Protein AF-A0A424TLK1-F1 (afdb_monomer_lite)

Structure (mmCIF, N/CA/C/O backbone):
data_AF-A0A424TLK1-F1
#
_entry.id   AF-A0A424TLK1-F1
#
loop_
_atom_site.group_PDB
_atom_site.id
_atom_site.type_symbol
_atom_site.label_atom_id
_atom_site.label_alt_id
_atom_site.label_comp_id
_atom_site.label_asym_id
_atom_site.label_entity_id
_atom_site.label_seq_id
_atom_site.pdbx_PDB_ins_code
_atom_site.Cartn_x
_atom_site.Cartn_y
_atom_site.Cartn_z
_atom_site.occupancy
_atom_site.B_iso_or_equiv
_atom_site.auth_seq_id
_atom_site.auth_comp_id
_atom_site.auth_asym_id
_atom_site.auth_atom_id
_atom_site.pdbx_PDB_model_num
ATOM 1 N N . MET A 1 1 ? 12.878 -3.059 25.360 1.00 83.56 1 MET A N 1
ATOM 2 C CA . MET A 1 1 ? 11.748 -2.338 26.002 1.00 83.56 1 MET A CA 1
ATOM 3 C C . MET A 1 1 ? 11.392 -1.132 25.148 1.00 83.56 1 MET A C 1
ATOM 5 O O . MET A 1 1 ? 12.303 -0.522 24.595 1.00 83.56 1 MET A O 1
ATOM 9 N N . PHE A 1 2 ? 10.099 -0.826 25.010 1.00 94.06 2 PHE A N 1
ATOM 10 C CA . PHE A 1 2 ? 9.655 0.357 24.275 1.00 94.06 2 PHE A CA 1
ATOM 11 C C . PHE A 1 2 ? 9.900 1.639 25.071 1.00 94.06 2 PHE A C 1
ATOM 13 O O . PHE A 1 2 ? 9.635 1.688 26.270 1.00 94.06 2 PHE A O 1
ATOM 20 N N . GLU A 1 3 ? 10.357 2.676 24.379 1.00 94.75 3 GLU A N 1
ATOM 21 C CA . GLU A 1 3 ? 10.468 4.039 24.890 1.00 94.75 3 GLU A CA 1
ATOM 22 C C . GLU A 1 3 ? 9.715 4.982 23.946 1.00 94.75 3 GLU A C 1
ATOM 24 O O . GLU A 1 3 ? 10.004 5.038 22.750 1.00 94.75 3 GLU A O 1
ATOM 29 N N . ILE A 1 4 ? 8.741 5.719 24.481 1.00 93.69 4 ILE A N 1
ATOM 30 C CA . ILE A 1 4 ? 7.980 6.726 23.735 1.00 93.69 4 ILE A CA 1
ATOM 31 C C . ILE A 1 4 ? 8.666 8.071 23.968 1.00 93.69 4 ILE A C 1
ATOM 33 O O . ILE A 1 4 ? 8.621 8.619 25.066 1.00 93.69 4 ILE A O 1
ATOM 37 N N . THR A 1 5 ? 9.312 8.615 22.939 1.00 90.12 5 THR A N 1
ATOM 38 C CA . THR A 1 5 ? 10.107 9.850 23.071 1.00 90.12 5 THR A CA 1
ATOM 39 C C . THR A 1 5 ? 9.271 11.118 22.906 1.00 90.12 5 THR A C 1
ATOM 41 O O . THR A 1 5 ? 9.739 12.221 23.196 1.00 90.12 5 THR A O 1
ATOM 44 N N . ARG A 1 6 ? 8.014 10.977 22.469 1.00 88.00 6 ARG A N 1
ATOM 45 C CA . ARG A 1 6 ? 7.046 12.069 22.360 1.00 88.00 6 ARG A CA 1
ATOM 46 C C . ARG A 1 6 ? 5.635 11.566 22.651 1.00 88.00 6 ARG A C 1
ATOM 48 O O . ARG A 1 6 ? 5.091 10.774 21.892 1.00 88.00 6 ARG A O 1
ATOM 55 N N . GLU A 1 7 ? 5.003 12.085 23.694 1.00 81.31 7 GLU A N 1
ATOM 56 C CA . GLU A 1 7 ? 3.579 11.848 23.948 1.00 81.31 7 GLU A CA 1
ATOM 57 C C . GLU A 1 7 ? 2.715 12.944 23.316 1.00 81.31 7 GLU A C 1
ATOM 59 O O . GLU A 1 7 ? 3.098 14.115 23.249 1.00 81.31 7 GLU A O 1
ATOM 64 N N . THR A 1 8 ? 1.526 12.560 22.857 1.00 84.25 8 THR A N 1
ATOM 65 C CA . THR A 1 8 ? 0.462 13.489 22.448 1.00 84.25 8 THR A CA 1
ATOM 66 C C . THR A 1 8 ? -0.813 13.160 23.224 1.00 84.25 8 THR A C 1
ATOM 68 O O . THR A 1 8 ? -0.993 12.001 23.616 1.00 84.25 8 THR A O 1
ATOM 71 N N . PRO A 1 9 ? -1.739 14.118 23.428 1.00 80.38 9 PRO A N 1
ATOM 72 C CA . PRO A 1 9 ? -2.982 13.862 24.163 1.00 80.38 9 PRO A CA 1
ATOM 73 C C . PRO A 1 9 ? -3.790 12.667 23.631 1.00 80.38 9 PRO A C 1
ATOM 75 O O . PRO A 1 9 ? -4.465 11.987 24.398 1.00 80.38 9 PRO A O 1
ATOM 78 N N . ASN A 1 10 ? -3.679 12.385 22.329 1.00 85.00 10 ASN A N 1
ATOM 79 C CA . ASN A 1 10 ? -4.418 11.324 21.643 1.00 85.00 10 ASN A CA 1
ATOM 80 C C . ASN A 1 10 ? -3.638 10.001 21.524 1.00 85.00 10 ASN A C 1
ATOM 82 O O . ASN A 1 10 ? -4.175 9.015 21.018 1.00 85.00 10 ASN A O 1
ATOM 86 N N . SER A 1 11 ? -2.381 9.953 21.979 1.00 90.75 11 SER A N 1
ATOM 87 C CA . SER A 1 11 ? -1.520 8.771 21.825 1.00 90.75 11 SER A CA 1
ATOM 88 C C . SER A 1 11 ? -1.890 7.613 22.752 1.00 90.75 11 SER A C 1
ATOM 90 O O . SER A 1 11 ? -1.698 6.465 22.369 1.00 90.75 11 SER A O 1
ATOM 92 N N . SER A 1 12 ? -2.501 7.872 23.912 1.00 90.50 12 SER A N 1
ATOM 93 C CA . SER A 1 12 ? -2.835 6.843 24.914 1.00 90.50 12 SER A CA 1
ATOM 94 C C . SER A 1 12 ? -3.835 5.790 24.427 1.00 90.50 12 SER A C 1
ATOM 96 O O . SER A 1 12 ? -3.786 4.647 24.870 1.00 90.50 12 SER A O 1
ATOM 98 N N . LYS A 1 13 ? -4.722 6.153 23.490 1.00 91.75 13 LYS A N 1
ATOM 99 C CA . LYS A 1 13 ? -5.653 5.209 22.849 1.00 91.75 13 LYS A CA 1
ATOM 100 C C . LYS A 1 13 ? -4.953 4.271 21.872 1.00 91.75 13 LYS A C 1
ATOM 102 O O . LYS A 1 13 ? -5.403 3.148 21.687 1.00 91.75 13 LYS A O 1
ATOM 107 N N . ILE A 1 14 ? -3.875 4.738 21.245 1.00 96.81 14 ILE A N 1
ATOM 108 C CA . ILE A 1 14 ? -3.129 3.980 20.239 1.00 96.81 14 ILE A CA 1
ATOM 109 C C . ILE A 1 14 ? -2.047 3.132 20.911 1.00 96.81 14 ILE A C 1
ATOM 111 O O . ILE A 1 14 ? -1.933 1.940 20.642 1.00 96.81 14 ILE A O 1
ATOM 115 N N . LEU A 1 15 ? -1.300 3.724 21.839 1.00 96.44 15 LEU A N 1
ATOM 116 C CA . LEU A 1 15 ? -0.131 3.140 22.497 1.00 96.44 15 LEU A CA 1
ATOM 117 C C . LEU A 1 15 ? -0.500 2.494 23.835 1.00 96.44 15 LEU A C 1
ATOM 119 O O . LEU A 1 15 ? 0.115 2.759 24.866 1.00 96.44 15 LEU A O 1
ATOM 123 N N . THR A 1 16 ? -1.542 1.665 23.819 1.00 96.19 16 THR A N 1
ATOM 124 C CA . THR A 1 16 ? -1.897 0.835 24.979 1.00 96.19 16 THR A CA 1
ATOM 125 C C . THR A 1 16 ? -0.824 -0.225 25.232 1.00 96.19 16 THR A C 1
ATOM 127 O O . THR A 1 16 ? -0.097 -0.606 24.314 1.00 96.19 16 THR A O 1
ATOM 130 N N . GLU A 1 17 ? -0.739 -0.736 26.462 1.00 96.12 17 GLU A N 1
ATOM 131 C CA . GLU A 1 17 ? 0.213 -1.799 26.811 1.00 96.12 17 GLU A CA 1
ATOM 132 C C . GLU A 1 17 ? 0.052 -3.030 25.905 1.00 96.12 17 GLU A C 1
ATOM 134 O O . GLU A 1 17 ? 1.038 -3.528 25.365 1.00 96.12 17 GLU A O 1
ATOM 139 N N . ASP A 1 18 ? -1.185 -3.459 25.642 1.00 97.75 18 ASP A N 1
ATOM 140 C CA . ASP A 1 18 ? -1.464 -4.598 24.763 1.00 97.75 18 ASP A CA 1
ATOM 141 C C . ASP A 1 18 ? -1.062 -4.327 23.304 1.00 97.75 18 ASP A C 1
ATOM 143 O O . ASP A 1 18 ? -0.474 -5.196 22.656 1.00 97.75 18 ASP A O 1
ATOM 147 N N . ALA A 1 19 ? -1.298 -3.110 22.798 1.00 98.12 19 ALA A N 1
ATOM 148 C CA . ALA A 1 19 ? -0.884 -2.720 21.448 1.00 98.12 19 ALA A CA 1
ATOM 149 C C . ALA A 1 19 ? 0.646 -2.698 21.305 1.00 98.12 19 ALA A C 1
ATOM 151 O O . ALA A 1 19 ? 1.186 -3.139 20.288 1.00 98.12 19 ALA A O 1
ATOM 152 N N . LEU A 1 20 ? 1.361 -2.218 22.327 1.00 97.75 20 LEU A N 1
ATOM 153 C CA . LEU A 1 20 ? 2.824 -2.225 22.355 1.00 97.75 20 LEU A CA 1
ATOM 154 C C . LEU A 1 20 ? 3.377 -3.646 22.503 1.00 97.75 20 LEU A C 1
ATOM 156 O O . LEU A 1 20 ? 4.351 -3.989 21.837 1.00 97.75 20 LEU A O 1
ATOM 160 N N . ASN A 1 21 ? 2.742 -4.501 23.306 1.00 98.06 21 ASN A N 1
ATOM 161 C CA . ASN A 1 21 ? 3.106 -5.914 23.412 1.00 98.06 21 ASN A CA 1
ATOM 162 C C . ASN A 1 21 ? 2.924 -6.635 22.070 1.00 98.06 21 ASN A C 1
ATOM 164 O O . ASN A 1 21 ? 3.805 -7.390 21.659 1.00 98.06 21 ASN A O 1
ATOM 168 N N . PHE A 1 22 ? 1.825 -6.365 21.359 1.00 98.56 22 PHE A N 1
ATOM 169 C CA . PHE A 1 22 ? 1.600 -6.862 20.004 1.00 98.56 22 PHE A CA 1
ATOM 170 C C . PHE A 1 22 ? 2.687 -6.365 19.043 1.00 98.56 22 PHE A C 1
ATOM 172 O O . PHE A 1 22 ? 3.362 -7.183 18.424 1.00 98.56 22 PHE A O 1
ATOM 179 N N . LEU A 1 23 ? 2.951 -5.054 18.995 1.00 98.69 23 LEU A N 1
ATOM 180 C CA . LEU A 1 23 ? 4.023 -4.457 18.186 1.00 98.69 23 LEU A CA 1
ATOM 181 C C . LEU A 1 23 ? 5.401 -5.078 18.481 1.00 98.69 23 LEU A C 1
ATOM 183 O O . LEU A 1 23 ? 6.171 -5.347 17.560 1.00 98.69 23 LEU A O 1
ATOM 187 N N . GLY A 1 24 ? 5.704 -5.350 19.753 1.00 98.31 24 GLY A N 1
ATOM 188 C CA . GLY A 1 24 ? 6.961 -5.960 20.191 1.00 98.31 24 GLY A CA 1
ATOM 189 C C . GLY A 1 24 ? 7.233 -7.327 19.567 1.00 98.31 24 GLY A C 1
ATOM 190 O O . GLY A 1 24 ? 8.390 -7.637 19.272 1.00 98.31 24 GLY A O 1
ATOM 191 N N . LYS A 1 25 ? 6.183 -8.115 19.296 1.00 98.44 25 LYS A N 1
ATOM 192 C CA . LYS A 1 25 ? 6.299 -9.404 18.597 1.00 98.44 25 LYS A CA 1
ATOM 193 C C . LYS A 1 25 ? 6.784 -9.217 17.158 1.00 98.44 25 LYS A C 1
ATOM 195 O O . LYS A 1 25 ? 7.701 -9.917 16.741 1.00 98.44 25 LYS A O 1
ATOM 200 N N . PHE A 1 26 ? 6.259 -8.223 16.436 1.00 98.62 26 PHE A N 1
ATOM 201 C CA . PHE A 1 26 ? 6.680 -7.929 15.058 1.00 98.62 26 PHE A CA 1
ATOM 202 C C . PHE A 1 26 ? 8.098 -7.389 14.981 1.00 98.62 26 PHE A C 1
ATOM 204 O O . PHE A 1 26 ? 8.870 -7.830 14.135 1.00 98.62 26 PHE A O 1
ATOM 211 N N . ILE A 1 27 ? 8.458 -6.456 15.867 1.00 98.12 27 ILE A N 1
ATOM 212 C CA . ILE A 1 27 ? 9.825 -5.926 15.911 1.00 98.12 27 ILE A CA 1
ATOM 213 C C . ILE A 1 27 ? 10.813 -7.066 16.167 1.00 98.12 27 ILE A C 1
ATOM 215 O O . ILE A 1 27 ? 11.796 -7.200 15.444 1.00 98.12 27 ILE A O 1
ATOM 219 N N . SER A 1 28 ? 10.505 -7.941 17.126 1.00 97.12 28 SER A N 1
ATOM 220 C CA . SER A 1 28 ? 11.362 -9.084 17.455 1.00 97.12 28 SER A CA 1
ATOM 221 C C . SER A 1 28 ? 11.461 -10.105 16.313 1.00 97.12 28 SER A C 1
ATOM 223 O O . SER A 1 28 ? 12.523 -10.688 16.115 1.00 97.12 28 SER A O 1
ATOM 225 N N . ALA A 1 29 ? 10.377 -10.326 15.561 1.00 98.31 29 ALA A N 1
ATOM 226 C CA . ALA A 1 29 ? 10.333 -11.311 14.482 1.00 98.31 29 ALA A CA 1
ATOM 227 C C . ALA A 1 29 ? 10.941 -10.813 13.157 1.00 98.31 29 ALA A C 1
ATOM 229 O O . ALA A 1 29 ? 11.542 -11.602 12.427 1.00 98.31 29 ALA A O 1
ATOM 230 N N . PHE A 1 30 ? 10.781 -9.528 12.824 1.00 98.62 30 PHE A N 1
ATOM 231 C CA . PHE A 1 30 ? 10.947 -9.057 11.443 1.00 98.62 30 PHE A CA 1
ATOM 232 C C . PHE A 1 30 ? 11.922 -7.896 11.254 1.00 98.62 30 PHE A C 1
ATOM 234 O O . PHE A 1 30 ? 12.375 -7.683 10.130 1.00 98.62 30 PHE A O 1
ATOM 241 N N . GLU A 1 31 ? 12.282 -7.151 12.302 1.00 97.62 31 GLU A N 1
ATOM 242 C CA . GLU A 1 31 ? 13.087 -5.930 12.146 1.00 97.62 31 GLU A CA 1
ATOM 243 C C . GLU A 1 31 ? 14.483 -6.213 11.569 1.00 97.62 31 GLU A C 1
ATOM 245 O O . GLU A 1 31 ? 14.937 -5.502 10.672 1.00 97.62 31 GLU A O 1
ATOM 250 N N . GLU A 1 32 ? 15.145 -7.283 12.010 1.00 98.12 32 GLU A N 1
ATOM 251 C CA . GLU A 1 32 ? 16.463 -7.660 11.479 1.00 98.12 32 GLU A CA 1
ATOM 252 C C . GLU A 1 32 ? 16.384 -8.123 10.021 1.00 98.12 32 GLU A C 1
ATOM 254 O O . GLU A 1 32 ? 17.193 -7.709 9.191 1.00 98.12 32 GLU A O 1
ATOM 259 N N . ARG A 1 33 ? 15.353 -8.900 9.661 1.00 98.75 33 ARG A N 1
ATOM 260 C CA . ARG A 1 33 ? 15.120 -9.286 8.263 1.00 98.75 33 ARG A CA 1
ATOM 261 C C . ARG A 1 33 ? 14.828 -8.067 7.390 1.00 98.75 33 ARG A C 1
ATOM 263 O O . ARG A 1 33 ? 15.350 -7.980 6.284 1.00 98.75 33 ARG A O 1
ATOM 270 N N . ARG A 1 34 ? 14.036 -7.107 7.877 1.00 98.69 34 ARG A N 1
ATOM 271 C CA . ARG A 1 34 ? 13.768 -5.844 7.175 1.00 98.69 34 ARG A CA 1
ATOM 272 C C . ARG A 1 34 ? 15.064 -5.081 6.899 1.00 98.69 34 ARG A C 1
ATOM 274 O O . ARG A 1 34 ? 15.251 -4.615 5.779 1.00 98.69 34 ARG A O 1
ATOM 281 N N . LYS A 1 35 ? 15.957 -4.957 7.888 1.00 98.56 35 LYS A N 1
ATOM 282 C CA . LYS A 1 35 ? 17.267 -4.306 7.712 1.00 98.56 35 LYS A CA 1
ATOM 283 C C . LYS A 1 35 ? 18.114 -5.023 6.661 1.00 98.56 35 LYS A C 1
ATOM 285 O O . LYS A 1 35 ? 18.603 -4.360 5.754 1.00 98.56 35 LYS A O 1
ATOM 290 N N . GLN A 1 36 ? 18.191 -6.355 6.719 1.00 98.81 36 GLN A N 1
ATOM 291 C CA . GLN A 1 36 ? 18.907 -7.146 5.715 1.00 98.81 36 GLN A CA 1
ATOM 292 C C . GLN A 1 36 ? 18.362 -6.907 4.299 1.00 98.81 36 GLN A C 1
ATOM 294 O O . GLN A 1 36 ? 19.137 -6.694 3.375 1.00 98.81 36 GLN A O 1
ATOM 299 N N . LEU A 1 37 ? 17.036 -6.861 4.128 1.00 98.88 37 LEU A N 1
ATOM 300 C CA . LEU A 1 37 ? 16.423 -6.565 2.829 1.00 98.88 37 LEU A CA 1
ATOM 301 C C . LEU A 1 37 ? 16.799 -5.167 2.317 1.00 98.88 37 LEU A C 1
ATOM 303 O O . LEU A 1 37 ? 17.042 -4.997 1.125 1.00 98.88 37 LEU A O 1
ATOM 307 N N . LEU A 1 38 ? 16.894 -4.164 3.198 1.00 98.75 38 LEU A N 1
ATOM 308 C CA . LEU A 1 38 ? 17.376 -2.834 2.812 1.00 98.75 38 LEU A CA 1
ATOM 309 C C . LEU A 1 38 ? 18.859 -2.843 2.416 1.00 98.75 38 LEU A C 1
ATOM 311 O O . LEU A 1 38 ? 19.223 -2.181 1.445 1.00 98.75 38 LEU A O 1
ATOM 315 N N . ASP A 1 39 ? 19.698 -3.616 3.104 1.00 98.69 39 ASP A N 1
ATOM 316 C CA . ASP A 1 39 ? 21.099 -3.805 2.713 1.00 98.69 39 ASP A CA 1
ATOM 317 C C . ASP A 1 39 ? 21.210 -4.515 1.348 1.00 98.69 39 ASP A C 1
ATOM 319 O O . ASP A 1 39 ? 22.050 -4.164 0.511 1.00 98.69 39 ASP A O 1
ATOM 323 N N . ASP A 1 40 ? 20.309 -5.454 1.054 1.00 98.50 40 ASP A N 1
ATOM 324 C CA . ASP A 1 40 ? 20.240 -6.134 -0.242 1.00 98.50 40 ASP A CA 1
ATOM 325 C C . ASP A 1 40 ? 19.832 -5.179 -1.380 1.00 98.50 40 ASP A C 1
ATOM 327 O O . ASP A 1 40 ? 20.324 -5.310 -2.512 1.00 98.50 40 ASP A O 1
ATOM 331 N N . ARG A 1 41 ? 19.019 -4.146 -1.099 1.00 98.44 41 ARG A N 1
ATOM 332 C CA . ARG A 1 41 ? 18.727 -3.074 -2.074 1.00 98.44 41 ARG A CA 1
ATOM 333 C C . ARG A 1 41 ? 19.988 -2.307 -2.473 1.00 98.44 41 ARG A C 1
ATOM 335 O O . ARG A 1 41 ? 20.120 -1.944 -3.651 1.00 98.44 41 ARG A O 1
ATOM 342 N N . GLU A 1 42 ? 20.899 -2.075 -1.527 1.00 98.38 42 GLU A N 1
ATOM 343 C CA . GLU A 1 42 ? 22.193 -1.425 -1.769 1.00 98.38 42 GLU A CA 1
ATOM 344 C C . GLU A 1 42 ? 23.132 -2.329 -2.571 1.00 98.38 42 GLU A C 1
ATOM 346 O O . GLU A 1 42 ? 23.809 -1.870 -3.492 1.00 98.38 42 GLU A O 1
ATOM 351 N N . ASN A 1 43 ? 23.139 -3.634 -2.292 1.00 97.62 43 ASN A N 1
ATOM 352 C CA . ASN A 1 43 ? 23.910 -4.602 -3.076 1.00 97.62 43 ASN A CA 1
ATOM 353 C C . ASN A 1 43 ? 23.412 -4.685 -4.525 1.00 97.62 43 ASN A C 1
ATOM 355 O O . ASN A 1 43 ? 24.213 -4.625 -5.462 1.00 97.62 43 ASN A O 1
ATOM 359 N N . THR A 1 44 ? 22.091 -4.709 -4.715 1.00 96.94 44 THR A N 1
ATOM 360 C CA . THR A 1 44 ? 21.457 -4.620 -6.039 1.00 96.94 44 THR A CA 1
ATOM 361 C C . THR A 1 44 ? 21.891 -3.350 -6.762 1.00 96.94 44 THR A C 1
ATOM 363 O O . THR A 1 44 ? 22.240 -3.379 -7.940 1.00 96.94 44 THR A O 1
ATOM 366 N N . GLN A 1 45 ? 21.942 -2.225 -6.046 1.00 98.12 45 GLN A N 1
ATOM 367 C CA . GLN A 1 45 ? 22.366 -0.969 -6.642 1.00 98.12 45 GLN A CA 1
ATOM 368 C C . GLN A 1 45 ? 23.826 -0.985 -7.091 1.00 98.12 45 GLN A C 1
ATOM 370 O O . GLN A 1 45 ? 24.118 -0.537 -8.194 1.00 98.12 45 GLN A O 1
ATOM 375 N N . LYS A 1 46 ? 24.734 -1.509 -6.260 1.00 97.50 46 LYS A N 1
ATOM 376 C CA . LYS A 1 46 ? 26.157 -1.640 -6.607 1.00 97.50 46 LYS A CA 1
ATOM 377 C C . LYS A 1 46 ? 26.353 -2.509 -7.850 1.00 97.50 46 LYS A C 1
ATOM 379 O O . LYS A 1 46 ? 27.201 -2.192 -8.675 1.00 97.50 46 LYS A O 1
ATOM 384 N N . SER A 1 47 ? 25.553 -3.568 -7.996 1.00 96.56 47 SER A N 1
ATOM 385 C CA . SER A 1 47 ? 25.566 -4.437 -9.178 1.00 96.56 47 SER A CA 1
ATOM 386 C C . SER A 1 47 ? 25.147 -3.687 -10.450 1.00 96.56 47 SER A C 1
ATOM 388 O O . SER A 1 47 ? 25.828 -3.771 -11.475 1.00 96.56 47 SER A O 1
ATOM 390 N N . ILE A 1 48 ? 24.072 -2.895 -10.379 1.00 96.62 48 ILE A N 1
ATOM 391 C CA . ILE A 1 48 ? 23.623 -2.070 -11.511 1.00 96.62 48 ILE A CA 1
ATOM 392 C C . ILE A 1 48 ? 24.661 -0.990 -11.844 1.00 96.62 48 ILE A C 1
ATOM 394 O O . ILE A 1 48 ? 25.004 -0.798 -13.008 1.00 96.62 48 ILE A O 1
ATOM 398 N N . ASP A 1 49 ? 25.225 -0.337 -10.824 1.00 95.81 49 ASP A N 1
ATOM 399 C CA . ASP A 1 49 ? 26.272 0.680 -10.983 1.00 95.81 49 ASP A CA 1
ATOM 400 C C . ASP A 1 49 ? 27.549 0.095 -11.625 1.00 95.81 49 ASP A C 1
ATOM 402 O O . ASP A 1 49 ? 28.294 0.822 -12.278 1.00 95.81 49 ASP A O 1
ATOM 406 N N . SER A 1 50 ? 27.791 -1.218 -11.492 1.00 94.25 50 SER A N 1
ATOM 407 C CA . SER A 1 50 ? 28.892 -1.928 -12.160 1.00 94.25 50 SER A CA 1
ATOM 408 C C . SER A 1 50 ? 28.588 -2.380 -13.597 1.00 94.25 50 SER A C 1
ATOM 410 O O . SER A 1 50 ? 29.422 -3.043 -14.210 1.00 94.25 50 SER A O 1
ATOM 412 N N . GLY A 1 51 ? 27.416 -2.032 -14.140 1.00 90.50 51 GLY A N 1
ATOM 413 C CA . GLY A 1 51 ? 27.005 -2.343 -15.513 1.00 90.50 51 GLY A CA 1
ATOM 414 C C . GLY A 1 51 ? 26.177 -3.620 -15.681 1.00 90.50 51 GLY A C 1
ATOM 415 O O . GLY A 1 51 ? 25.929 -4.022 -16.817 1.00 90.50 51 GLY A O 1
ATOM 416 N N . ASN A 1 52 ? 25.732 -4.261 -14.593 1.00 92.88 52 ASN A N 1
ATOM 417 C CA . ASN A 1 52 ? 24.825 -5.405 -14.700 1.00 92.88 52 ASN A CA 1
ATOM 418 C C . ASN A 1 52 ? 23.387 -4.937 -14.957 1.00 92.88 52 ASN A C 1
ATOM 420 O O . ASN A 1 52 ? 22.916 -3.965 -14.365 1.00 92.88 52 ASN A O 1
ATOM 424 N N . PHE A 1 53 ? 22.668 -5.664 -15.809 1.00 89.62 53 PHE A N 1
ATOM 425 C CA . PHE A 1 53 ? 21.256 -5.404 -16.076 1.00 89.62 53 PHE A CA 1
ATOM 426 C C . PHE A 1 53 ? 20.363 -6.173 -15.101 1.00 89.62 53 PHE A C 1
ATOM 428 O O . PHE A 1 53 ? 20.678 -7.294 -14.701 1.00 89.62 53 PHE A O 1
ATOM 435 N N . MET A 1 54 ? 19.222 -5.578 -14.750 1.00 93.81 54 MET A N 1
ATOM 436 C CA . MET A 1 54 ? 18.141 -6.311 -14.091 1.00 93.81 54 MET A CA 1
ATOM 437 C C . MET A 1 54 ? 17.596 -7.377 -15.048 1.00 93.81 54 MET A C 1
ATOM 439 O O . MET A 1 54 ? 17.543 -7.167 -16.261 1.00 93.81 54 MET A O 1
ATOM 443 N N . SER A 1 55 ? 17.211 -8.526 -14.504 1.00 95.81 55 SER A N 1
ATOM 444 C CA . SER A 1 55 ? 16.667 -9.648 -15.267 1.00 95.81 55 SER A CA 1
ATOM 445 C C . SER A 1 55 ? 15.667 -10.421 -14.415 1.00 95.81 55 SER A C 1
ATOM 447 O O . SER A 1 55 ? 15.641 -10.262 -13.196 1.00 95.81 55 SER A O 1
ATOM 449 N N . PHE A 1 56 ? 14.826 -11.225 -15.066 1.00 97.69 56 PHE A N 1
ATOM 450 C CA . PHE A 1 56 ? 13.917 -12.132 -14.368 1.00 97.69 56 PHE A CA 1
ATOM 451 C C . PHE A 1 56 ? 14.714 -13.186 -13.583 1.00 97.69 56 PHE A C 1
ATOM 453 O O . PHE A 1 56 ? 15.777 -13.597 -14.060 1.00 97.69 56 PHE A O 1
ATOM 460 N N . PRO A 1 57 ? 14.203 -13.673 -12.437 1.00 96.25 57 PRO A N 1
ATOM 461 C CA . PRO A 1 57 ? 14.823 -14.774 -11.707 1.00 96.25 57 PRO A CA 1
ATOM 462 C C . PRO A 1 57 ? 15.089 -15.987 -12.608 1.00 96.25 57 PRO A C 1
ATOM 464 O O . PRO A 1 57 ? 14.231 -16.368 -13.410 1.00 96.25 57 PRO A O 1
ATOM 467 N N . GLU A 1 58 ? 16.265 -16.610 -12.468 1.00 96.69 58 GLU A N 1
ATOM 468 C CA . GLU A 1 58 ? 16.642 -17.789 -13.266 1.00 96.69 58 GLU A CA 1
ATOM 469 C C . GLU A 1 58 ? 15.703 -18.978 -13.024 1.00 96.69 58 GLU A C 1
ATOM 471 O O . GLU A 1 58 ? 15.380 -19.706 -13.961 1.00 96.69 58 GLU A O 1
ATOM 476 N N . ASP A 1 59 ? 15.238 -19.156 -11.783 1.00 96.38 59 ASP A N 1
ATOM 477 C CA . ASP A 1 59 ? 14.213 -20.144 -11.458 1.00 96.38 59 ASP A CA 1
ATOM 478 C C . ASP A 1 59 ? 12.866 -19.709 -12.053 1.00 96.38 59 ASP A C 1
ATOM 480 O O . ASP A 1 59 ? 12.306 -18.669 -11.698 1.00 96.38 59 ASP A O 1
ATOM 484 N N . THR A 1 60 ? 12.354 -20.507 -12.989 1.00 97.38 60 THR A N 1
ATOM 485 C CA . THR A 1 60 ? 11.071 -20.277 -13.659 1.00 97.38 60 THR A CA 1
ATOM 486 C C . THR A 1 60 ? 9.927 -21.046 -13.007 1.00 97.38 60 THR A C 1
ATOM 488 O O . THR A 1 60 ? 8.788 -20.879 -13.433 1.00 97.38 60 THR A O 1
ATOM 491 N N . SER A 1 61 ? 10.175 -21.863 -11.976 1.00 97.88 61 SER A N 1
ATOM 492 C CA . SER A 1 61 ? 9.173 -22.768 -11.395 1.00 97.88 61 SER A CA 1
ATOM 493 C C . SER A 1 61 ? 7.896 -22.053 -10.945 1.00 97.88 61 SER A C 1
ATOM 495 O O . SER A 1 61 ? 6.796 -22.569 -11.149 1.00 97.88 61 SER A O 1
ATOM 497 N N . VAL A 1 62 ? 8.019 -20.833 -10.413 1.00 97.88 62 VAL A N 1
ATOM 498 C CA . VAL A 1 62 ? 6.874 -19.983 -10.059 1.00 97.88 62 VAL A CA 1
ATOM 499 C C . VAL A 1 62 ? 6.113 -19.521 -11.305 1.00 97.88 62 VAL A C 1
ATOM 501 O O . VAL A 1 62 ? 4.886 -19.617 -11.348 1.00 97.88 62 VAL A O 1
ATOM 504 N N . ARG A 1 63 ? 6.813 -19.045 -12.338 1.00 97.69 63 ARG A N 1
ATOM 505 C CA . ARG A 1 63 ? 6.195 -18.497 -13.560 1.00 97.69 63 ARG A CA 1
ATOM 506 C C . ARG A 1 63 ? 5.572 -19.580 -14.438 1.00 97.69 63 ARG A C 1
ATOM 508 O O . ARG A 1 63 ? 4.517 -19.350 -15.029 1.00 97.69 63 ARG A O 1
ATOM 515 N N . ASP A 1 64 ? 6.171 -20.763 -14.467 1.00 97.88 64 ASP A N 1
ATOM 516 C CA . ASP A 1 64 ? 5.701 -21.913 -15.244 1.00 97.88 64 ASP A CA 1
ATOM 517 C C . ASP A 1 64 ? 4.662 -22.753 -14.481 1.00 97.88 64 ASP A C 1
ATOM 519 O O . ASP A 1 64 ? 3.926 -23.535 -15.083 1.00 97.88 64 ASP A O 1
ATOM 523 N N . GLY A 1 65 ? 4.587 -22.601 -13.155 1.00 97.31 65 GLY A N 1
ATOM 524 C CA . GLY A 1 65 ? 3.662 -23.339 -12.300 1.00 97.31 65 GLY A CA 1
ATOM 525 C C . GLY A 1 65 ? 2.194 -22.944 -12.491 1.00 97.31 65 GLY A C 1
ATOM 526 O O . GLY A 1 65 ? 1.871 -21.786 -12.776 1.00 97.31 65 GLY A O 1
ATOM 527 N N . ASP A 1 66 ? 1.292 -23.903 -12.265 1.00 97.06 66 ASP A N 1
ATOM 528 C CA . ASP A 1 66 ? -0.161 -23.7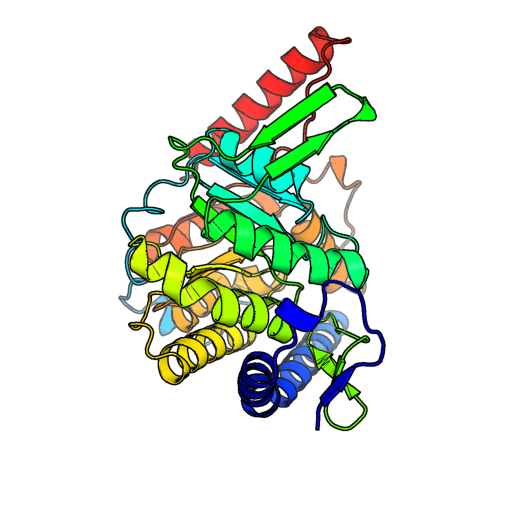00 -12.271 1.00 97.06 66 ASP A CA 1
ATOM 529 C C . ASP A 1 66 ? -0.663 -23.387 -10.853 1.00 97.06 66 ASP A C 1
ATOM 531 O O . ASP A 1 66 ? -0.775 -24.265 -9.996 1.00 97.06 66 ASP A O 1
ATOM 535 N N . TRP A 1 67 ? -0.895 -22.104 -10.585 1.00 98.31 67 TRP A N 1
ATOM 536 C CA . TRP A 1 67 ? -1.370 -21.599 -9.299 1.00 98.31 67 TRP A CA 1
ATOM 537 C C . TRP A 1 67 ? -2.121 -20.279 -9.490 1.00 98.31 67 TRP A C 1
ATOM 539 O O . TRP A 1 67 ? -1.939 -19.578 -10.491 1.00 98.31 67 TRP A O 1
ATOM 549 N N . GLN A 1 68 ? -2.954 -19.953 -8.504 1.00 98.56 68 GLN A N 1
ATOM 550 C CA . GLN A 1 68 ? -3.758 -18.734 -8.419 1.00 98.56 68 GLN A CA 1
ATOM 551 C C . GLN A 1 68 ? -3.621 -18.135 -7.015 1.00 98.56 68 GLN A C 1
ATOM 553 O O . GLN A 1 68 ? -3.333 -18.862 -6.058 1.00 98.56 68 GLN A O 1
ATOM 558 N N . VAL A 1 69 ? -3.854 -16.830 -6.883 1.00 98.62 69 VAL A N 1
ATOM 559 C CA . VAL A 1 69 ? -4.068 -16.215 -5.567 1.00 98.62 69 VAL A CA 1
ATOM 560 C C . VAL A 1 69 ? -5.435 -16.627 -5.017 1.00 98.62 69 VAL A C 1
ATOM 562 O O . VAL A 1 69 ? -6.328 -17.045 -5.759 1.00 98.62 69 VAL A O 1
ATOM 565 N N . VAL A 1 70 ? -5.633 -16.496 -3.707 1.00 98.31 70 VAL A N 1
ATOM 566 C CA . VAL A 1 70 ? -6.970 -16.659 -3.122 1.00 98.31 70 VAL A CA 1
ATOM 567 C C . VAL A 1 70 ? -7.906 -15.599 -3.734 1.00 98.31 70 VAL A C 1
ATOM 569 O O . VAL A 1 70 ? -7.504 -14.441 -3.813 1.00 98.31 70 VAL A O 1
ATOM 572 N N . PRO A 1 71 ? -9.146 -15.918 -4.141 1.00 97.81 71 PRO A N 1
ATOM 573 C CA . PRO A 1 71 ? -10.045 -14.927 -4.735 1.00 97.81 71 PRO A CA 1
ATOM 574 C C . PRO A 1 71 ? -10.341 -13.732 -3.806 1.00 97.81 71 PRO A C 1
ATOM 576 O O . PRO A 1 71 ? -10.384 -13.913 -2.584 1.00 97.81 71 PRO A O 1
ATOM 579 N N . PRO A 1 72 ? -10.577 -12.522 -4.349 1.00 96.75 72 PRO A N 1
ATOM 580 C CA . PRO A 1 72 ? -11.019 -11.373 -3.560 1.00 96.75 72 PRO A CA 1
ATOM 581 C C . PRO A 1 72 ? -12.344 -11.651 -2.824 1.00 96.75 72 PRO A C 1
ATOM 583 O O . PRO A 1 72 ? -13.253 -12.238 -3.421 1.00 96.75 72 PRO A O 1
ATOM 586 N N . PRO A 1 73 ? -12.499 -11.222 -1.555 1.00 96.25 73 PRO A N 1
ATOM 587 C CA . PRO A 1 73 ? -13.775 -11.335 -0.857 1.00 96.25 73 PRO A CA 1
ATOM 588 C C . PRO A 1 73 ? -14.835 -10.381 -1.451 1.00 96.25 73 PRO A C 1
ATOM 590 O O . PRO A 1 73 ? -14.483 -9.418 -2.137 1.00 96.25 73 PRO A O 1
ATOM 593 N N . PRO A 1 74 ? -16.141 -10.636 -1.218 1.00 95.56 74 PRO A N 1
ATOM 594 C CA . PRO A 1 74 ? -17.226 -9.947 -1.925 1.00 95.56 74 PRO A CA 1
ATOM 595 C C . PRO A 1 74 ? -17.231 -8.417 -1.814 1.00 95.56 74 PRO A C 1
ATOM 597 O O . PRO A 1 74 ? -17.600 -7.743 -2.771 1.00 95.56 74 PRO A O 1
ATOM 600 N N . ASP A 1 75 ? -16.815 -7.868 -0.676 1.00 94.62 75 ASP A N 1
ATOM 601 C CA . ASP A 1 75 ? -16.794 -6.430 -0.377 1.00 94.62 75 ASP A CA 1
ATOM 602 C C . ASP A 1 75 ? -15.693 -5.652 -1.117 1.00 94.62 75 ASP A C 1
ATOM 604 O O . ASP A 1 75 ? -15.705 -4.421 -1.143 1.00 94.62 75 ASP A O 1
ATOM 608 N N . VAL A 1 76 ? -14.751 -6.362 -1.745 1.00 97.44 76 VAL A N 1
ATOM 609 C CA . VAL A 1 76 ? -13.673 -5.780 -2.563 1.00 97.44 76 VAL A CA 1
ATOM 610 C C . VAL A 1 76 ? -13.486 -6.517 -3.892 1.00 97.44 76 VAL A C 1
ATOM 612 O O . VAL A 1 76 ? -12.454 -6.372 -4.547 1.00 97.44 76 VAL A O 1
ATOM 615 N N . ALA A 1 77 ? -14.476 -7.311 -4.308 1.00 96.38 77 ALA A N 1
ATOM 616 C CA . ALA A 1 77 ? -14.476 -7.992 -5.602 1.00 96.38 77 ALA A CA 1
ATOM 617 C C . ALA A 1 77 ? -14.682 -7.017 -6.776 1.00 96.38 77 ALA A C 1
ATOM 619 O O . ALA A 1 77 ? -14.286 -7.313 -7.899 1.00 96.38 77 ALA A O 1
ATOM 620 N N . GLN A 1 78 ? -15.287 -5.852 -6.525 1.00 96.44 78 GLN A N 1
ATOM 621 C CA . GLN A 1 78 ? -15.433 -4.767 -7.496 1.00 96.44 78 GLN A CA 1
ATOM 622 C C . GLN A 1 78 ? -14.608 -3.565 -7.043 1.00 96.44 78 GLN A C 1
ATOM 624 O O . GLN A 1 78 ? -14.817 -3.049 -5.950 1.00 96.44 78 GLN A O 1
ATOM 629 N N . ARG A 1 79 ? -13.641 -3.156 -7.871 1.00 97.69 79 ARG A N 1
ATOM 630 C CA . ARG A 1 79 ? -12.675 -2.080 -7.584 1.00 97.69 79 ARG A CA 1
ATOM 631 C C . ARG A 1 79 ? -12.399 -1.252 -8.844 1.00 97.69 79 ARG A C 1
ATOM 633 O O . ARG A 1 79 ? -11.261 -1.122 -9.281 1.00 97.69 79 ARG A O 1
ATOM 640 N N . HIS A 1 80 ? -13.454 -0.748 -9.480 1.00 97.00 80 HIS A N 1
ATOM 641 C CA . HIS A 1 80 ? -13.351 0.038 -10.712 1.00 97.00 80 HIS A CA 1
ATOM 642 C C . HIS A 1 80 ? -12.757 1.423 -10.454 1.00 97.00 80 HIS A C 1
ATOM 644 O O . HIS A 1 80 ? -12.000 1.942 -11.276 1.00 97.00 80 HIS A O 1
ATOM 650 N N . VAL A 1 81 ? -13.131 2.043 -9.333 1.00 98.00 81 VAL A N 1
ATOM 651 C CA . VAL A 1 81 ? -12.652 3.370 -8.948 1.00 98.00 81 VAL A CA 1
ATOM 652 C C . VAL A 1 81 ? -12.216 3.356 -7.497 1.00 98.00 81 VAL A C 1
ATOM 654 O O . VAL A 1 81 ? -12.999 3.055 -6.599 1.00 98.00 81 VAL A O 1
ATOM 657 N N . GLU A 1 82 ? -10.976 3.775 -7.269 1.00 98.50 82 GLU A N 1
ATOM 658 C CA . GLU A 1 82 ? -10.433 3.968 -5.932 1.00 98.50 82 GLU A CA 1
ATOM 659 C C . GLU A 1 82 ? -10.035 5.426 -5.742 1.00 98.50 82 GLU A C 1
ATOM 661 O O . GLU A 1 82 ? -9.419 6.041 -6.617 1.00 98.50 82 GLU A O 1
ATOM 666 N N . ILE A 1 83 ? -10.385 5.985 -4.589 1.00 98.31 83 ILE A N 1
ATOM 667 C CA . ILE A 1 83 ? -9.939 7.308 -4.172 1.00 98.31 83 ILE A CA 1
ATOM 668 C C . ILE A 1 83 ? -8.811 7.158 -3.154 1.00 98.31 83 ILE A C 1
ATOM 670 O O . ILE A 1 83 ? -8.846 6.296 -2.281 1.00 98.31 83 ILE A O 1
ATOM 674 N N . THR A 1 84 ? -7.796 8.007 -3.246 1.00 98.00 84 THR A N 1
ATOM 675 C CA . THR A 1 84 ? -6.659 8.011 -2.319 1.00 98.00 84 THR A CA 1
ATOM 676 C C . THR A 1 84 ? -6.619 9.333 -1.576 1.00 98.00 84 THR A C 1
ATOM 678 O O . THR A 1 84 ? -6.887 10.378 -2.175 1.00 98.00 84 THR A O 1
ATOM 681 N N . GLY A 1 85 ? -6.226 9.326 -0.310 1.00 97.38 85 GLY A N 1
ATOM 682 C CA . GLY A 1 85 ? -6.079 10.569 0.432 1.00 97.38 85 GLY A CA 1
ATOM 683 C C . GLY A 1 85 ? -5.425 10.392 1.793 1.00 97.38 85 GLY A C 1
ATOM 684 O O . GLY A 1 85 ? -5.342 9.270 2.297 1.00 97.38 85 GLY A O 1
ATOM 685 N N . PRO A 1 86 ? -4.982 11.506 2.393 1.00 98.12 86 PRO A N 1
ATOM 686 C CA . PRO A 1 86 ? -4.339 11.492 3.695 1.00 98.12 86 PRO A CA 1
ATOM 687 C C . PRO A 1 86 ? -5.295 11.012 4.790 1.00 98.12 86 PRO A C 1
ATOM 689 O O . PRO A 1 86 ? -6.520 10.995 4.641 1.00 98.12 86 PRO A O 1
ATOM 692 N N . VAL A 1 87 ? -4.719 10.691 5.942 1.00 98.44 87 VAL A N 1
ATOM 693 C CA . VAL A 1 87 ? -5.440 10.223 7.137 1.00 98.44 87 VAL A CA 1
ATOM 694 C C . VAL A 1 87 ? -6.035 11.357 7.986 1.00 98.44 87 VAL A C 1
ATOM 696 O O . VAL A 1 87 ? -6.355 11.172 9.165 1.00 98.44 87 VAL A O 1
ATOM 699 N N . ASP A 1 88 ? -6.208 12.549 7.407 1.00 97.00 88 ASP A N 1
ATOM 700 C CA . ASP A 1 88 ? -6.902 13.630 8.097 1.00 97.00 88 ASP A CA 1
ATOM 701 C C . ASP A 1 88 ? -8.407 13.355 8.188 1.00 97.00 88 ASP A C 1
ATOM 703 O O . ASP A 1 88 ? -9.043 12.806 7.284 1.00 97.00 88 ASP A O 1
ATOM 707 N N . ARG A 1 89 ? -8.993 13.768 9.312 1.00 97.75 89 ARG A N 1
ATOM 708 C CA . ARG A 1 89 ? -10.369 13.423 9.677 1.00 97.75 89 ARG A CA 1
ATOM 709 C C . ARG A 1 89 ? -11.392 13.851 8.626 1.00 97.75 89 ARG A C 1
ATOM 711 O O . ARG A 1 89 ? -12.342 13.122 8.353 1.00 97.75 89 ARG A O 1
ATOM 718 N N . LYS A 1 90 ? -11.208 15.030 8.027 1.00 97.00 90 LYS A N 1
ATOM 719 C CA . LYS A 1 90 ? -12.142 15.578 7.038 1.00 97.00 90 LYS A CA 1
ATOM 720 C C . LYS A 1 90 ? -12.049 14.823 5.718 1.00 97.00 90 LYS A C 1
ATOM 722 O O . LYS A 1 90 ? -13.083 14.544 5.110 1.00 97.00 90 LYS A O 1
ATOM 727 N N . MET A 1 91 ? -10.833 14.524 5.266 1.00 97.62 91 MET A N 1
ATOM 728 C CA . MET A 1 91 ? -10.604 13.801 4.019 1.00 97.62 91 MET A CA 1
ATOM 729 C C . MET A 1 91 ? -11.062 12.357 4.119 1.00 97.62 91 MET A C 1
ATOM 731 O O . MET A 1 91 ? -11.726 11.915 3.189 1.00 97.62 91 MET A O 1
ATOM 735 N N . ILE A 1 92 ? -10.852 11.678 5.252 1.00 98.62 92 ILE A N 1
ATOM 736 C CA . ILE A 1 92 ? -11.403 10.334 5.481 1.00 98.62 92 ILE A CA 1
ATOM 737 C C . ILE A 1 92 ? -12.928 10.334 5.296 1.00 98.62 92 ILE A C 1
ATOM 739 O O . ILE A 1 92 ? -13.451 9.530 4.526 1.00 98.62 92 ILE A O 1
ATOM 743 N N . ILE A 1 93 ? -13.650 11.264 5.937 1.00 98.50 93 ILE A N 1
ATOM 744 C CA . ILE A 1 93 ? -15.117 11.351 5.808 1.00 98.50 93 ILE A CA 1
ATOM 745 C C . ILE A 1 93 ? -15.529 11.597 4.350 1.00 98.50 93 ILE A C 1
ATOM 747 O O . ILE A 1 93 ? -16.415 10.922 3.827 1.00 98.50 93 ILE A O 1
ATOM 751 N N . ASN A 1 94 ? -14.893 12.559 3.676 1.00 98.06 94 ASN A N 1
ATOM 752 C CA . ASN A 1 94 ? -15.234 12.893 2.292 1.00 98.06 94 ASN A CA 1
ATOM 753 C C . ASN A 1 94 ? -14.924 11.744 1.323 1.00 98.06 94 ASN A C 1
ATOM 755 O O . ASN A 1 94 ? -15.708 11.499 0.411 1.00 98.06 94 ASN A O 1
ATOM 759 N N . ALA A 1 95 ? -13.800 11.052 1.515 1.00 98.38 95 ALA A N 1
ATOM 760 C CA . ALA A 1 95 ? -13.369 9.953 0.665 1.00 98.38 95 ALA A CA 1
ATOM 761 C C . ALA A 1 95 ? -14.287 8.737 0.822 1.00 98.38 95 ALA A C 1
ATOM 763 O O . ALA A 1 95 ? -14.764 8.202 -0.178 1.00 98.38 95 ALA A O 1
ATOM 764 N N . LEU A 1 96 ? -14.641 8.371 2.058 1.00 98.38 96 LEU A N 1
ATOM 765 C CA . LEU A 1 96 ? -15.622 7.314 2.311 1.00 98.38 96 LEU A CA 1
ATOM 766 C C . LEU A 1 96 ? -17.009 7.666 1.752 1.00 98.38 96 LEU A C 1
ATOM 768 O O . LEU A 1 96 ? -17.735 6.781 1.312 1.00 98.38 96 LEU A O 1
ATOM 772 N N . ASN A 1 97 ? -17.378 8.945 1.693 1.00 98.31 97 ASN A N 1
ATOM 773 C CA . ASN A 1 97 ? -18.645 9.401 1.110 1.00 98.31 97 ASN A CA 1
ATOM 774 C C . ASN A 1 97 ? -18.580 9.686 -0.406 1.00 98.31 97 ASN A C 1
ATOM 776 O O . ASN A 1 97 ? -19.545 10.211 -0.960 1.00 98.31 97 ASN A O 1
ATOM 780 N N . SER A 1 98 ? -17.464 9.391 -1.080 1.00 97.25 98 SER A N 1
ATOM 781 C CA . SER A 1 98 ? -17.241 9.798 -2.478 1.00 97.25 98 SER A CA 1
ATOM 782 C C . SER A 1 98 ? -18.027 8.987 -3.513 1.00 97.25 98 SER A C 1
ATOM 784 O O . SER A 1 98 ? -18.266 9.487 -4.612 1.00 97.25 98 SER A O 1
ATOM 786 N N . GLY A 1 99 ? -18.425 7.758 -3.168 1.00 96.81 99 GLY A N 1
ATOM 787 C CA . GLY A 1 99 ? -19.007 6.789 -4.100 1.00 96.81 99 GLY A CA 1
ATOM 788 C C . GLY A 1 99 ? -17.974 5.979 -4.892 1.00 96.81 99 GLY A C 1
ATOM 789 O O . GLY A 1 99 ? -18.363 5.268 -5.812 1.00 96.81 99 GLY A O 1
ATOM 790 N N . ALA A 1 100 ? -16.682 6.094 -4.565 1.00 97.81 100 ALA A N 1
ATOM 791 C CA . ALA A 1 100 ? -15.663 5.155 -5.027 1.00 97.81 100 ALA A CA 1
ATOM 792 C C . ALA A 1 100 ? -15.894 3.760 -4.420 1.00 97.81 100 ALA A C 1
ATOM 794 O O . ALA A 1 100 ? -16.470 3.640 -3.340 1.00 97.81 100 ALA A O 1
ATOM 795 N N . ASP A 1 101 ? -15.397 2.716 -5.081 1.00 98.44 101 ASP A N 1
ATOM 796 C CA . ASP A 1 101 ? -15.455 1.354 -4.544 1.00 98.44 101 ASP A CA 1
ATOM 797 C C . ASP A 1 101 ? -14.527 1.215 -3.328 1.00 98.44 101 ASP A C 1
ATOM 799 O O . ASP A 1 101 ? -14.861 0.571 -2.335 1.00 98.44 101 ASP A O 1
ATOM 803 N N . VAL A 1 102 ? -13.360 1.869 -3.385 1.00 98.69 102 VAL A N 1
ATOM 804 C CA . VAL A 1 102 ? -12.333 1.830 -2.338 1.00 98.69 102 VAL A CA 1
ATOM 805 C C . VAL A 1 102 ? -11.836 3.232 -1.996 1.00 98.69 102 VAL A C 1
ATOM 807 O O . VAL A 1 102 ? -11.634 4.074 -2.870 1.00 98.69 102 VAL A O 1
ATOM 810 N N . PHE A 1 103 ? -11.571 3.462 -0.712 1.00 98.75 103 PHE A N 1
ATOM 811 C CA . PHE A 1 103 ? -10.755 4.561 -0.217 1.00 98.75 103 PHE A CA 1
ATOM 812 C C . PHE A 1 103 ? -9.450 4.016 0.372 1.00 98.75 103 PHE A C 1
ATOM 814 O O . PHE A 1 103 ? -9.470 3.296 1.369 1.00 98.75 103 PHE A O 1
ATOM 821 N N . MET A 1 104 ? -8.317 4.407 -0.209 1.00 98.81 104 MET A N 1
ATOM 822 C CA . MET A 1 104 ? -6.990 4.176 0.357 1.00 98.81 104 MET A CA 1
ATOM 823 C C . MET A 1 104 ? -6.598 5.345 1.269 1.00 98.81 104 MET A C 1
ATOM 825 O O . MET A 1 104 ? -6.194 6.412 0.793 1.00 98.81 104 MET A O 1
ATOM 829 N N . ALA A 1 105 ? -6.711 5.124 2.577 1.00 98.81 105 ALA A N 1
ATOM 830 C CA . ALA A 1 105 ? -6.232 6.030 3.608 1.00 98.81 105 ALA A CA 1
ATOM 831 C C . ALA A 1 105 ? -4.713 5.913 3.749 1.00 98.81 105 ALA A C 1
ATOM 833 O O . ALA A 1 105 ? -4.177 4.831 3.990 1.00 98.81 105 ALA A O 1
ATOM 834 N N . ASP A 1 106 ? -4.023 7.032 3.583 1.00 98.81 106 ASP A N 1
ATOM 835 C CA . ASP A 1 106 ? -2.599 7.028 3.292 1.00 98.81 106 ASP A CA 1
ATOM 836 C C . ASP A 1 106 ? -1.753 7.630 4.418 1.00 98.81 106 ASP A C 1
ATOM 838 O O . ASP A 1 106 ? -1.852 8.824 4.706 1.00 98.81 106 ASP A O 1
ATOM 842 N N . PHE A 1 107 ? -0.890 6.816 5.026 1.00 98.88 107 PHE A N 1
ATOM 843 C CA . PHE A 1 107 ? 0.156 7.262 5.956 1.00 98.88 107 PHE A CA 1
ATOM 844 C C . PHE A 1 107 ? 1.485 7.571 5.251 1.00 98.88 107 PHE A C 1
ATOM 846 O O . PHE A 1 107 ? 2.446 7.979 5.904 1.00 98.88 107 PHE A O 1
ATOM 853 N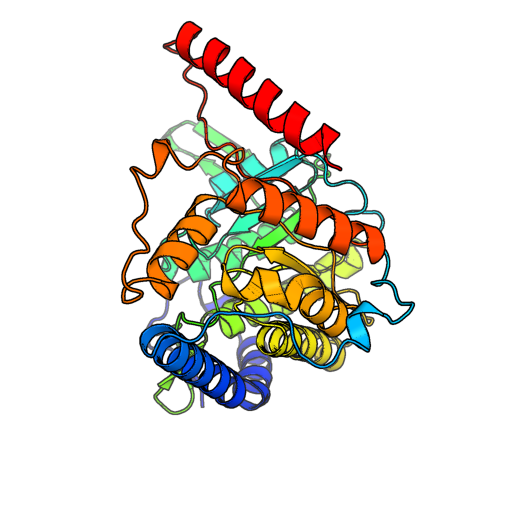 N . GLU A 1 108 ? 1.552 7.358 3.937 1.00 98.75 108 GLU A N 1
ATOM 854 C CA . GLU A 1 108 ? 2.765 7.431 3.135 1.00 98.75 108 GLU A CA 1
ATOM 855 C C . GLU A 1 108 ? 2.832 8.758 2.354 1.00 98.75 108 GLU A C 1
ATOM 857 O O . GLU A 1 108 ? 2.762 9.820 2.969 1.00 98.75 108 GLU A O 1
ATOM 862 N N . ASP A 1 109 ? 2.981 8.756 1.029 1.00 97.94 109 ASP A N 1
ATOM 863 C CA . ASP A 1 109 ? 3.380 9.945 0.264 1.00 97.94 109 ASP A CA 1
ATOM 864 C C . ASP A 1 109 ? 2.434 11.157 0.346 1.00 97.94 109 ASP A C 1
ATOM 866 O O . ASP A 1 109 ? 2.880 12.288 0.133 1.00 97.94 109 ASP A O 1
ATOM 870 N N . SER A 1 110 ? 1.140 10.977 0.639 1.00 96.56 110 SER A N 1
ATOM 871 C CA . SER A 1 110 ? 0.206 12.108 0.788 1.00 96.56 110 SER A CA 1
ATOM 872 C C . SER A 1 110 ? 0.109 12.660 2.214 1.00 96.56 110 SER A C 1
ATOM 874 O O . SER A 1 110 ? -0.505 13.712 2.416 1.00 96.56 110 SER A O 1
ATOM 876 N N . THR A 1 111 ? 0.761 12.018 3.191 1.00 98.25 111 THR A N 1
ATOM 877 C CA . THR A 1 111 ? 0.760 12.435 4.596 1.00 98.25 111 THR A CA 1
ATOM 878 C C . THR A 1 111 ? 2.175 12.752 5.063 1.00 98.25 111 THR A C 1
ATOM 880 O O . THR A 1 111 ? 3.038 11.889 5.161 1.00 98.25 111 THR A O 1
ATOM 883 N N . SER A 1 112 ? 2.418 14.006 5.458 1.00 98.19 112 SER A N 1
ATOM 884 C CA . SER A 1 112 ? 3.640 14.327 6.204 1.00 98.19 112 SER A CA 1
ATOM 885 C C . SER A 1 112 ? 3.635 13.547 7.528 1.00 98.19 112 SER A C 1
ATOM 887 O O . SER A 1 112 ? 2.699 13.747 8.314 1.00 98.19 112 SER A O 1
ATOM 889 N N . PRO A 1 113 ? 4.642 12.696 7.815 1.00 97.62 113 PRO A N 1
ATOM 890 C CA . PRO A 1 113 ? 4.618 11.778 8.950 1.00 97.62 113 PRO A CA 1
ATOM 891 C C . PRO A 1 113 ? 5.052 12.485 10.240 1.00 97.62 113 PRO A C 1
ATOM 893 O O . PRO A 1 113 ? 5.987 12.078 10.933 1.00 97.62 113 PRO A O 1
ATOM 896 N N . THR A 1 114 ? 4.401 13.605 10.556 1.00 97.38 114 THR A N 1
ATOM 897 C CA . THR A 1 114 ? 4.501 14.192 11.889 1.00 97.38 114 THR A CA 1
ATOM 898 C C . THR A 1 114 ? 3.851 13.239 12.883 1.00 97.38 114 THR A C 1
ATOM 900 O O . THR A 1 114 ? 2.892 12.541 12.559 1.00 97.38 114 THR A O 1
ATOM 903 N N . TRP A 1 115 ? 4.359 13.222 14.112 1.00 96.75 115 TRP A N 1
ATOM 904 C CA . TRP A 1 115 ? 3.826 12.326 15.132 1.00 96.75 115 TRP A CA 1
ATOM 905 C C . TRP A 1 115 ? 2.329 12.534 15.385 1.00 96.75 115 TRP A C 1
ATOM 907 O O . TRP A 1 115 ? 1.584 11.568 15.518 1.00 96.75 115 TRP A O 1
ATOM 917 N N . ASP A 1 116 ? 1.888 13.795 15.363 1.00 96.44 116 ASP A N 1
ATOM 918 C CA . ASP A 1 116 ? 0.479 14.152 15.523 1.00 96.44 116 ASP A CA 1
ATOM 919 C C . ASP A 1 116 ? -0.360 13.589 14.363 1.00 96.44 116 ASP A C 1
ATOM 921 O O . ASP A 1 116 ? -1.363 12.934 14.613 1.00 96.44 116 ASP A O 1
ATOM 925 N N . ASN A 1 117 ? 0.089 13.730 13.106 1.00 97.62 117 ASN A N 1
ATOM 926 C CA . ASN A 1 117 ? -0.635 13.199 11.945 1.00 97.62 117 ASN A CA 1
ATOM 927 C C . ASN A 1 117 ? -0.755 11.670 11.972 1.00 97.62 117 ASN A C 1
ATOM 929 O O . ASN A 1 117 ? -1.807 11.139 11.628 1.00 97.62 117 ASN A O 1
ATOM 933 N N . ILE A 1 118 ? 0.308 10.963 12.366 1.00 98.19 118 ILE A N 1
ATOM 934 C CA . ILE A 1 118 ? 0.300 9.496 12.435 1.00 98.19 118 ILE A CA 1
ATOM 935 C C . ILE A 1 118 ? -0.650 9.018 13.544 1.00 98.19 118 ILE A C 1
ATOM 937 O O . ILE A 1 118 ? -1.535 8.198 13.296 1.00 98.19 118 ILE A O 1
ATOM 941 N N . ILE A 1 119 ? -0.520 9.561 14.758 1.00 98.00 119 ILE A N 1
ATOM 942 C CA . ILE A 1 119 ? -1.374 9.180 15.891 1.00 98.00 119 ILE A CA 1
ATOM 943 C C . ILE A 1 119 ? -2.836 9.567 15.650 1.00 98.00 119 ILE A C 1
ATOM 945 O O . ILE A 1 119 ? -3.734 8.750 15.871 1.00 98.00 119 ILE A O 1
ATOM 949 N N . ASP A 1 120 ? -3.101 10.786 15.183 1.00 98.00 120 ASP A N 1
ATOM 950 C CA . ASP A 1 120 ? -4.462 11.225 14.876 1.00 98.00 120 ASP A CA 1
ATOM 951 C C . ASP A 1 120 ? -5.040 10.434 13.702 1.00 98.00 120 ASP A C 1
ATOM 953 O O . ASP A 1 120 ? -6.219 10.092 13.724 1.00 98.00 120 ASP A O 1
ATOM 957 N N . GLY A 1 121 ? -4.216 10.064 12.720 1.00 98.50 121 GLY A N 1
ATOM 958 C CA . GLY A 1 121 ? -4.605 9.188 11.623 1.00 98.50 121 GLY A CA 1
ATOM 959 C C . GLY A 1 121 ? -5.127 7.841 12.115 1.00 98.50 121 GLY A C 1
ATOM 960 O O . GLY A 1 121 ? -6.239 7.455 11.762 1.00 98.50 121 GLY A O 1
ATOM 961 N N . HIS A 1 122 ? -4.397 7.157 13.002 1.00 98.69 122 HIS A N 1
ATOM 962 C CA . HIS A 1 122 ? -4.885 5.906 13.592 1.00 98.69 122 HIS A CA 1
ATOM 963 C C . HIS A 1 122 ? -6.177 6.102 14.396 1.00 98.69 122 HIS A C 1
ATOM 965 O O . HIS A 1 122 ? -7.107 5.313 14.237 1.00 98.69 122 HIS A O 1
ATOM 971 N N . ASN A 1 123 ? -6.285 7.172 15.192 1.00 98.44 123 ASN A N 1
ATOM 972 C CA . ASN A 1 123 ? -7.523 7.490 15.913 1.00 98.44 123 ASN A CA 1
ATOM 973 C C . ASN A 1 123 ? -8.705 7.724 14.953 1.00 98.44 123 ASN A C 1
ATOM 975 O O . ASN A 1 123 ? -9.802 7.215 15.176 1.00 98.44 123 ASN A O 1
ATOM 979 N N . ASN A 1 124 ? -8.484 8.448 13.853 1.00 98.69 124 ASN A N 1
ATOM 980 C CA . ASN A 1 124 ? -9.509 8.687 12.841 1.00 98.69 124 ASN A CA 1
ATOM 981 C C . ASN A 1 124 ? -9.956 7.381 12.175 1.00 98.69 124 ASN A C 1
ATOM 983 O O . ASN A 1 124 ? -11.146 7.205 11.930 1.00 98.69 124 ASN A O 1
ATOM 987 N N . LEU A 1 125 ? -9.034 6.454 11.902 1.00 98.75 125 LEU A N 1
ATOM 988 C CA . LEU A 1 125 ? -9.373 5.160 11.308 1.00 98.75 125 LEU A CA 1
ATOM 989 C C . LEU A 1 125 ? -10.138 4.245 12.272 1.00 98.75 125 LEU A C 1
ATOM 991 O O . LEU A 1 125 ? -11.029 3.527 11.821 1.00 98.75 125 LEU A O 1
ATOM 995 N N . ILE A 1 126 ? -9.861 4.315 13.579 1.00 98.56 126 ILE A N 1
ATOM 996 C CA . ILE A 1 126 ? -10.678 3.652 14.609 1.00 98.56 126 ILE A CA 1
ATOM 997 C C . ILE A 1 126 ? -12.115 4.173 14.548 1.00 98.56 126 ILE A C 1
ATOM 999 O O . ILE A 1 126 ? -13.057 3.391 14.412 1.00 98.56 126 ILE A O 1
ATOM 1003 N N . ASP A 1 127 ? -12.294 5.495 14.575 1.00 98.44 127 ASP A N 1
ATOM 1004 C CA . ASP A 1 127 ? -13.622 6.108 14.499 1.00 98.44 127 ASP A CA 1
ATOM 1005 C C . ASP A 1 127 ? -14.333 5.791 13.172 1.00 98.44 127 ASP A C 1
ATOM 1007 O O . ASP A 1 127 ? -15.548 5.580 13.152 1.00 98.44 127 ASP A O 1
ATOM 1011 N N . ALA A 1 128 ? -13.592 5.744 12.059 1.00 98.38 128 ALA A N 1
ATOM 1012 C CA . ALA A 1 128 ? -14.131 5.438 10.737 1.00 98.38 128 ALA A CA 1
ATOM 1013 C C . ALA A 1 128 ? -14.623 3.991 10.643 1.00 98.38 128 ALA A C 1
ATOM 1015 O O . ALA A 1 128 ? -15.752 3.765 10.207 1.00 98.38 128 ALA A O 1
ATOM 1016 N N . ASN A 1 129 ? -13.825 3.022 11.105 1.00 98.00 129 ASN A N 1
ATOM 1017 C CA . ASN A 1 129 ? -14.246 1.623 11.164 1.00 98.00 129 ASN A CA 1
ATOM 1018 C C . ASN A 1 129 ? -15.449 1.457 12.102 1.00 98.00 129 ASN A C 1
ATOM 1020 O O . ASN A 1 129 ? -16.394 0.747 11.768 1.00 98.00 129 ASN A O 1
ATOM 1024 N N . ASN A 1 130 ? -15.466 2.146 13.249 1.00 97.19 130 ASN A N 1
ATOM 1025 C CA . ASN A 1 130 ? -16.603 2.146 14.181 1.00 97.19 130 ASN A CA 1
ATOM 1026 C C . ASN A 1 130 ? -17.831 2.907 13.645 1.00 97.19 130 ASN A C 1
ATOM 1028 O O . ASN A 1 130 ? -18.871 2.927 14.299 1.00 97.19 130 ASN A O 1
ATOM 1032 N N . ARG A 1 131 ? -17.723 3.541 12.469 1.00 96.31 131 ARG A N 1
ATOM 1033 C CA . ARG A 1 131 ? -18.748 4.387 11.838 1.00 96.31 131 ARG A CA 1
ATOM 1034 C C . ARG A 1 131 ? -19.247 5.538 12.722 1.00 96.31 131 ARG A C 1
ATOM 1036 O O . ARG A 1 131 ? -20.383 5.981 12.576 1.00 96.31 131 ARG A O 1
ATOM 1043 N N . VAL A 1 132 ? -18.388 6.053 13.601 1.00 97.38 132 VAL A N 1
ATOM 1044 C CA . VAL A 1 132 ? -18.667 7.196 14.496 1.00 97.38 132 VAL A CA 1
ATOM 1045 C C . VAL A 1 132 ? -17.819 8.429 14.173 1.00 97.38 132 VAL A C 1
ATOM 1047 O O . VAL A 1 132 ? -17.847 9.416 14.905 1.00 97.38 132 VAL A O 1
ATOM 1050 N N . ILE A 1 133 ? -17.046 8.389 13.083 1.00 98.00 133 ILE A N 1
ATOM 1051 C CA . ILE A 1 133 ? -16.229 9.522 12.651 1.00 98.00 133 ILE A CA 1
ATOM 1052 C C . ILE A 1 133 ? -17.105 10.731 12.279 1.00 98.00 133 ILE A C 1
ATOM 1054 O O . ILE A 1 133 ? -17.973 10.670 11.405 1.00 98.00 133 ILE A O 1
ATOM 1058 N N . GLU A 1 134 ? -16.841 11.851 12.947 1.00 97.75 134 GLU A N 1
ATOM 1059 C CA . GLU A 1 134 ? -17.531 13.128 12.758 1.00 97.75 134 GLU A CA 1
ATOM 1060 C C . GLU A 1 134 ? -16.547 14.293 12.906 1.00 97.75 134 GLU A C 1
ATOM 1062 O O . GLU A 1 134 ? -15.628 14.243 13.727 1.00 97.75 134 GLU A O 1
ATOM 1067 N N . LEU A 1 135 ? -16.745 15.355 12.127 1.00 97.12 135 LEU A N 1
ATOM 1068 C CA . LEU A 1 135 ? -16.040 16.624 12.258 1.00 97.12 135 LEU A CA 1
ATOM 1069 C C . LEU A 1 135 ? -17.028 17.794 12.242 1.00 97.12 135 LEU A C 1
ATOM 1071 O O . LEU A 1 135 ? -17.744 17.994 11.260 1.00 97.12 135 LEU A O 1
ATOM 1075 N N . ILE A 1 136 ? -16.981 18.625 13.282 1.00 95.69 136 ILE A N 1
ATOM 1076 C CA . ILE A 1 136 ? -17.713 19.891 13.358 1.00 95.69 136 ILE A CA 1
ATOM 1077 C C . ILE A 1 136 ? -16.755 21.031 12.987 1.00 95.69 136 ILE A C 1
ATOM 1079 O O . ILE A 1 136 ? -15.799 21.329 13.696 1.00 95.69 136 ILE A O 1
ATOM 1083 N N . ASP A 1 137 ? -17.000 21.664 11.844 1.00 92.81 137 ASP A N 1
ATOM 1084 C CA . ASP A 1 137 ? -16.288 22.840 11.340 1.00 92.81 137 ASP A CA 1
ATOM 1085 C C . ASP A 1 137 ? -17.059 24.094 11.779 1.00 92.81 137 ASP A C 1
ATOM 1087 O O . ASP A 1 137 ? -17.882 24.632 11.031 1.00 92.81 137 ASP A O 1
ATOM 1091 N N . GLU A 1 138 ? -16.835 24.526 13.026 1.00 92.44 138 GLU A N 1
ATOM 1092 C CA . GLU A 1 138 ? -17.536 25.670 13.635 1.00 92.44 138 GLU A CA 1
ATOM 1093 C C . GLU A 1 138 ? -17.345 26.959 12.829 1.00 92.44 138 GLU A C 1
ATOM 1095 O O . GLU A 1 138 ? -18.296 27.710 12.618 1.00 92.44 138 GLU A O 1
ATOM 1100 N N . ALA A 1 139 ? -16.139 27.176 12.294 1.00 91.00 139 ALA A N 1
ATOM 1101 C CA . ALA A 1 139 ? -15.811 28.351 11.490 1.00 91.00 139 ALA A CA 1
ATOM 1102 C C . ALA A 1 139 ? -16.680 28.467 10.226 1.00 91.00 139 ALA A C 1
ATOM 1104 O O . ALA A 1 139 ? -16.929 29.572 9.741 1.00 91.00 139 ALA A O 1
ATOM 1105 N N . ARG A 1 140 ? -17.141 27.336 9.677 1.00 89.75 140 ARG A N 1
ATOM 1106 C CA . ARG A 1 140 ? -18.031 27.285 8.506 1.00 89.75 140 ARG A CA 1
ATOM 1107 C C . ARG A 1 140 ? -19.468 26.890 8.845 1.00 89.75 140 ARG A C 1
ATOM 1109 O O . ARG A 1 140 ? -20.284 26.831 7.926 1.00 89.75 140 ARG A O 1
ATOM 1116 N N . GLY A 1 141 ? -19.768 26.598 10.111 1.00 92.94 141 GLY A N 1
ATOM 1117 C CA . GLY A 1 141 ? -21.061 26.078 10.556 1.00 92.94 141 GLY A CA 1
ATOM 1118 C C . GLY A 1 141 ? -21.458 24.773 9.857 1.00 92.94 141 GLY A C 1
ATOM 1119 O O . GLY A 1 141 ? -22.619 24.616 9.482 1.00 92.94 141 GLY A O 1
ATOM 1120 N N . LYS A 1 142 ? -20.500 23.870 9.597 1.00 94.62 142 LYS A N 1
ATOM 1121 C CA . LYS A 1 142 ? -20.749 22.600 8.890 1.00 94.62 142 LYS A CA 1
ATOM 1122 C C . LYS A 1 142 ? -20.348 21.397 9.728 1.00 94.62 142 LYS A C 1
ATOM 1124 O O . LYS A 1 142 ? -19.240 21.361 10.244 1.00 94.62 142 LYS A O 1
ATOM 1129 N N . THR A 1 143 ? -21.195 20.376 9.740 1.00 95.69 143 THR A N 1
ATOM 1130 C CA . THR A 1 143 ? -20.861 19.055 10.282 1.00 95.69 143 THR A CA 1
ATOM 1131 C C . THR A 1 143 ? -20.636 18.076 9.137 1.00 95.69 143 THR A C 1
ATOM 1133 O O . THR A 1 143 ? -21.389 18.061 8.163 1.00 95.69 143 THR A O 1
ATOM 1136 N N . TYR A 1 144 ? -19.579 17.282 9.250 1.00 96.94 144 TYR A N 1
ATOM 1137 C CA . TYR A 1 144 ? -19.228 16.205 8.337 1.00 96.94 144 TYR A CA 1
ATOM 1138 C C . TYR A 1 144 ? -19.324 14.894 9.110 1.00 96.94 144 TYR A C 1
ATOM 1140 O O . TYR A 1 144 ? -18.703 14.769 10.160 1.00 96.94 144 TYR A O 1
ATOM 1148 N N . SER A 1 145 ? -20.067 13.923 8.593 1.00 97.12 145 SER A N 1
ATOM 1149 C CA . SER A 1 145 ? -20.197 12.587 9.176 1.00 97.12 145 SER A CA 1
ATOM 1150 C C . SER A 1 145 ? -20.244 11.529 8.075 1.00 97.12 145 SER A C 1
ATOM 1152 O O . SER A 1 145 ? -20.461 11.837 6.896 1.00 97.12 145 SER A O 1
ATOM 1154 N N . LEU A 1 146 ? -19.987 10.277 8.445 1.00 96.31 146 LEU A N 1
ATOM 1155 C CA . LEU A 1 146 ? -20.056 9.157 7.513 1.00 96.31 146 LEU A CA 1
ATOM 1156 C C . LEU A 1 146 ? -21.510 8.896 7.090 1.00 96.31 146 LEU A C 1
ATOM 1158 O O . LEU A 1 146 ? -22.392 8.767 7.938 1.00 96.31 146 LEU A O 1
ATOM 1162 N N . ASN A 1 147 ? -21.761 8.776 5.785 1.00 95.62 147 ASN A N 1
ATOM 1163 C CA . ASN A 1 147 ? -23.062 8.359 5.274 1.00 95.62 147 ASN A CA 1
ATOM 1164 C C . ASN A 1 147 ? -23.323 6.899 5.704 1.00 95.62 147 ASN A C 1
ATOM 1166 O O . ASN A 1 147 ? -22.507 6.030 5.381 1.00 95.62 147 ASN A O 1
ATOM 1170 N N . PRO A 1 148 ? -24.435 6.583 6.398 1.00 94.12 148 PRO A N 1
ATOM 1171 C CA . PRO A 1 148 ? -24.778 5.207 6.758 1.00 94.12 148 PRO A CA 1
ATOM 1172 C C . PRO A 1 148 ? -24.860 4.257 5.556 1.00 94.12 148 PRO A C 1
ATOM 1174 O O . PRO A 1 148 ? -24.561 3.078 5.702 1.00 94.12 148 PRO A O 1
ATOM 1177 N N . GLU A 1 149 ? -25.199 4.778 4.375 1.00 94.38 149 GLU A N 1
ATOM 1178 C CA . GLU A 1 149 ? -25.311 4.019 3.124 1.00 94.38 149 GLU A CA 1
ATOM 1179 C C . GLU A 1 149 ? -23.987 3.912 2.351 1.00 94.38 149 GLU A C 1
ATOM 1181 O O . GLU A 1 149 ? -23.946 3.284 1.296 1.00 94.38 149 GLU A O 1
ATOM 1186 N N . SER A 1 150 ? -22.896 4.520 2.838 1.00 95.12 150 SER A N 1
ATOM 1187 C CA . SER A 1 150 ? -21.590 4.397 2.182 1.00 95.12 150 SER A CA 1
ATOM 1188 C C . SER A 1 150 ? -21.118 2.940 2.175 1.00 95.12 150 SER A C 1
ATOM 1190 O O . SER A 1 150 ? -20.968 2.331 3.242 1.00 95.12 150 SER A O 1
ATOM 1192 N N . GLN A 1 151 ? -20.856 2.441 0.964 1.00 94.25 151 GLN A N 1
ATOM 1193 C CA . GLN A 1 151 ? -20.302 1.117 0.663 1.00 94.25 151 GLN A CA 1
ATOM 1194 C C . GLN A 1 151 ? -18.804 1.159 0.319 1.00 94.25 151 GLN A C 1
ATOM 1196 O O . GLN A 1 151 ? -18.228 0.121 0.019 1.00 94.25 151 GLN A O 1
ATOM 1201 N N . THR A 1 152 ? -18.170 2.336 0.367 1.00 97.81 152 THR A N 1
ATOM 1202 C CA . THR A 1 152 ? -16.746 2.504 0.046 1.00 97.81 152 THR A CA 1
ATOM 1203 C C . THR A 1 152 ? -15.885 1.693 1.016 1.00 97.81 152 THR A C 1
ATOM 1205 O O . THR A 1 152 ? -15.859 1.976 2.219 1.00 97.81 152 THR A O 1
ATOM 1208 N N . SER A 1 153 ? -15.139 0.721 0.500 1.00 97.81 153 SER A N 1
ATOM 1209 C CA . SER A 1 153 ? -14.249 -0.125 1.292 1.00 97.81 153 SER A CA 1
ATOM 1210 C C . SER A 1 153 ? -12.981 0.630 1.698 1.00 97.81 153 SER A C 1
ATOM 1212 O O . SER A 1 153 ? -12.318 1.265 0.883 1.00 97.81 153 SER A O 1
ATOM 1214 N N . LEU A 1 154 ? -12.616 0.570 2.980 1.00 98.62 154 LEU A N 1
ATOM 1215 C CA . LEU A 1 154 ? -11.416 1.232 3.507 1.00 98.62 154 LEU A CA 1
ATOM 1216 C C . LEU A 1 154 ? -10.187 0.323 3.385 1.00 98.62 154 LEU A C 1
ATOM 1218 O O . LEU A 1 154 ? -10.201 -0.793 3.910 1.00 98.62 154 LEU A O 1
ATOM 1222 N N . PHE A 1 155 ? -9.134 0.847 2.759 1.00 98.88 155 PHE A N 1
ATOM 1223 C CA . PHE A 1 155 ? -7.787 0.282 2.668 1.00 98.88 155 PHE A CA 1
ATOM 1224 C C . PHE A 1 155 ? -6.805 1.228 3.357 1.00 98.88 155 PHE A C 1
ATOM 1226 O O . PHE A 1 155 ? -7.000 2.443 3.340 1.00 98.88 155 PHE A O 1
ATOM 1233 N N . VAL A 1 156 ? -5.730 0.692 3.930 1.00 98.94 156 VAL A N 1
ATOM 1234 C CA . VAL A 1 156 ? -4.667 1.491 4.553 1.00 98.94 156 VAL A CA 1
ATOM 1235 C C . VAL A 1 156 ? -3.357 1.317 3.805 1.00 98.94 156 VAL A C 1
ATOM 1237 O O . VAL A 1 156 ? -2.914 0.195 3.581 1.00 98.94 156 VAL A O 1
ATOM 1240 N N . ARG A 1 157 ? -2.707 2.426 3.453 1.00 98.94 157 ARG A N 1
ATOM 1241 C CA . ARG A 1 157 ? -1.335 2.421 2.943 1.00 98.94 157 ARG A CA 1
ATOM 1242 C C . ARG A 1 157 ? -0.374 2.831 4.065 1.00 98.94 157 ARG A C 1
ATOM 1244 O O . ARG A 1 157 ? -0.357 4.011 4.420 1.00 98.94 157 ARG A O 1
ATOM 1251 N N . PRO A 1 158 ? 0.376 1.887 4.665 1.00 98.94 158 PRO A N 1
ATOM 1252 C CA . PRO A 1 158 ? 1.396 2.196 5.653 1.00 98.94 158 PRO A CA 1
ATOM 1253 C C . PRO A 1 158 ? 2.630 2.793 4.971 1.00 98.94 158 PRO A C 1
ATOM 1255 O O . PRO A 1 158 ? 2.816 2.669 3.760 1.00 98.94 158 PRO A O 1
ATOM 1258 N N . ARG A 1 159 ? 3.511 3.407 5.759 1.00 98.88 159 ARG A N 1
ATOM 1259 C CA . ARG A 1 159 ? 4.813 3.890 5.288 1.00 98.88 159 ARG A CA 1
ATOM 1260 C C . ARG A 1 159 ? 5.672 2.742 4.742 1.00 98.88 159 ARG A C 1
ATOM 1262 O O . ARG A 1 159 ? 5.613 1.620 5.237 1.00 98.88 159 ARG A O 1
ATOM 1269 N N . GLY A 1 160 ? 6.497 3.024 3.730 1.00 98.75 160 GLY A N 1
ATOM 1270 C CA . GLY A 1 160 ? 7.367 2.022 3.101 1.00 98.75 160 GLY A CA 1
ATOM 1271 C C . GLY A 1 160 ? 8.490 1.501 4.010 1.00 98.75 160 GLY A C 1
ATOM 1272 O O . GLY A 1 160 ? 8.887 2.152 4.976 1.00 98.75 160 GLY A O 1
ATOM 1273 N N . LEU A 1 161 ? 9.066 0.344 3.651 1.00 98.81 161 LEU A N 1
ATOM 1274 C CA . LEU A 1 161 ? 10.063 -0.386 4.462 1.00 98.81 161 LEU A CA 1
ATOM 1275 C C . LEU A 1 161 ? 11.307 0.431 4.855 1.00 98.81 161 LEU A C 1
ATOM 1277 O O . LEU A 1 161 ? 11.974 0.096 5.831 1.00 98.81 161 LEU A O 1
ATOM 1281 N N . HIS A 1 162 ? 11.629 1.482 4.101 1.00 98.69 162 HIS A N 1
ATOM 1282 C CA . HIS A 1 162 ? 12.794 2.346 4.299 1.00 98.69 162 HIS A CA 1
ATOM 1283 C C . HIS A 1 162 ? 12.580 3.451 5.351 1.00 98.69 162 HIS A C 1
ATOM 1285 O O . HIS A 1 162 ? 13.543 4.104 5.750 1.00 98.69 162 HIS A O 1
ATOM 1291 N N . LEU A 1 163 ? 11.340 3.680 5.795 1.00 98.75 163 LEU A N 1
ATOM 1292 C CA . LEU A 1 163 ? 11.009 4.725 6.762 1.00 98.75 163 LEU A CA 1
ATOM 1293 C C . LEU A 1 163 ? 11.064 4.201 8.203 1.00 98.75 163 LEU A C 1
ATOM 1295 O O . LEU A 1 163 ? 10.682 3.067 8.504 1.00 98.75 163 LEU A O 1
ATOM 1299 N N . LEU A 1 164 ? 11.517 5.070 9.107 1.00 98.62 164 LEU A N 1
ATOM 1300 C CA . LEU A 1 164 ? 11.587 4.822 10.547 1.00 98.62 164 LEU A CA 1
ATOM 1301 C C . LEU A 1 164 ? 10.553 5.675 11.287 1.00 98.62 164 LEU A C 1
ATOM 1303 O O . LEU A 1 164 ? 10.329 6.834 10.931 1.00 98.62 164 LEU A O 1
ATOM 1307 N N . GLU A 1 165 ? 9.977 5.124 12.353 1.00 98.06 165 GLU A N 1
ATOM 1308 C CA . GLU A 1 165 ? 9.216 5.882 13.342 1.00 98.06 165 GLU A CA 1
ATOM 1309 C C . GLU A 1 165 ? 10.151 6.260 14.491 1.00 98.06 165 GLU A C 1
ATOM 1311 O O . GLU A 1 165 ? 10.500 5.446 15.342 1.00 98.06 165 GLU A O 1
ATOM 1316 N N . LYS A 1 166 ? 10.599 7.515 14.497 1.00 97.00 166 LYS A N 1
ATOM 1317 C CA . LYS A 1 166 ? 11.591 8.010 15.461 1.00 97.00 166 LYS A CA 1
ATOM 1318 C C . LYS A 1 166 ? 11.018 8.344 16.837 1.00 97.00 166 LYS A C 1
ATOM 1320 O O . LYS A 1 166 ? 11.795 8.568 17.762 1.00 97.00 166 LYS A O 1
ATOM 1325 N N . ASN A 1 167 ? 9.694 8.436 16.969 1.00 97.00 167 ASN A N 1
ATOM 1326 C CA . ASN A 1 167 ? 9.056 8.774 18.243 1.00 97.00 167 ASN A CA 1
ATOM 1327 C C . ASN A 1 167 ? 8.851 7.550 19.151 1.00 97.00 167 ASN A C 1
ATOM 1329 O O . ASN A 1 167 ? 8.473 7.708 20.311 1.00 97.00 167 ASN A O 1
ATOM 1333 N N . ILE A 1 168 ? 9.125 6.343 18.642 1.00 96.38 168 ILE A N 1
ATOM 1334 C CA . ILE A 1 168 ? 9.142 5.104 19.417 1.00 96.38 168 ILE A CA 1
ATOM 1335 C C . ILE A 1 168 ? 10.483 4.414 19.211 1.00 96.38 168 ILE A C 1
ATOM 1337 O O . ILE A 1 168 ? 10.878 4.110 18.085 1.00 96.38 168 ILE A O 1
ATOM 1341 N N . LEU A 1 169 ? 11.165 4.136 20.316 1.00 97.25 169 LEU A N 1
ATOM 1342 C CA . LEU A 1 169 ? 12.384 3.346 20.320 1.00 97.25 169 LEU A CA 1
ATOM 1343 C C . LEU A 1 169 ? 12.097 1.945 20.851 1.00 97.25 169 LEU A C 1
ATOM 1345 O O . LEU A 1 169 ? 11.305 1.772 21.778 1.00 97.25 169 LEU A O 1
ATOM 1349 N N . PHE A 1 170 ? 12.788 0.955 20.302 1.00 95.81 170 PHE A N 1
ATOM 1350 C CA . PHE A 1 170 ? 12.899 -0.380 20.871 1.00 95.81 170 PHE A CA 1
ATOM 1351 C C . PHE A 1 170 ? 14.381 -0.665 21.106 1.00 95.81 170 PHE A C 1
ATOM 1353 O O . PHE A 1 170 ? 15.186 -0.596 20.178 1.00 95.81 170 PHE A O 1
ATOM 1360 N N . ASP A 1 171 ? 14.750 -0.890 22.368 1.00 93.75 171 ASP A N 1
ATOM 1361 C CA . ASP A 1 171 ? 16.150 -1.052 22.792 1.00 93.75 171 ASP A CA 1
ATOM 1362 C C . ASP A 1 171 ? 17.053 0.096 22.297 1.00 93.75 171 ASP A C 1
ATOM 1364 O O . ASP A 1 171 ? 18.148 -0.106 21.772 1.00 93.75 171 ASP A O 1
ATOM 1368 N N . GLY A 1 172 ? 16.554 1.331 22.439 1.00 94.94 172 GLY A N 1
ATOM 1369 C CA . GLY A 1 172 ? 17.270 2.568 22.111 1.00 94.94 172 GLY A CA 1
ATOM 1370 C C . GLY A 1 172 ? 17.308 2.942 20.625 1.00 94.94 172 GLY A C 1
ATOM 1371 O O . GLY A 1 172 ? 17.887 3.972 20.286 1.00 94.94 172 GLY A O 1
ATOM 1372 N N . HIS A 1 173 ? 16.690 2.157 19.737 1.00 95.44 173 HIS A N 1
ATOM 1373 C CA . HIS A 1 173 ? 16.708 2.400 18.292 1.00 95.44 173 HIS A CA 1
ATOM 1374 C C . HIS A 1 173 ? 15.305 2.704 17.750 1.00 95.44 173 HIS A C 1
ATOM 1376 O O . HIS A 1 173 ? 14.359 2.024 18.149 1.00 95.44 173 HIS A O 1
ATOM 1382 N N . PRO A 1 174 ? 15.150 3.677 16.827 1.00 97.62 174 PRO A N 1
ATOM 1383 C CA . PRO A 1 174 ? 13.894 3.893 16.115 1.00 97.62 174 PRO A CA 1
ATOM 1384 C C . PRO A 1 174 ? 13.400 2.618 15.442 1.00 97.62 174 PRO A C 1
ATOM 1386 O O . PRO A 1 174 ? 14.179 1.916 14.795 1.00 97.62 174 PRO A O 1
ATOM 1389 N N . ILE A 1 175 ? 12.107 2.348 15.566 1.00 98.19 175 ILE A N 1
ATOM 1390 C CA . ILE A 1 175 ? 11.485 1.179 14.942 1.00 98.19 175 ILE A CA 1
ATOM 1391 C C . ILE A 1 175 ? 11.130 1.441 13.473 1.00 98.19 175 ILE A C 1
ATOM 1393 O O . ILE A 1 175 ? 11.090 2.587 13.016 1.00 98.19 175 ILE A O 1
ATOM 1397 N N . SER A 1 176 ? 10.807 0.384 12.725 1.00 98.69 176 SER A N 1
ATOM 1398 C CA . SER A 1 176 ? 10.221 0.538 11.393 1.00 98.69 176 SER A CA 1
ATOM 1399 C C . SER A 1 176 ? 8.861 1.237 11.442 1.00 98.69 176 SER A C 1
ATOM 1401 O O . SER A 1 176 ? 7.950 0.801 12.148 1.00 98.69 176 SER A O 1
ATOM 1403 N N . ALA A 1 177 ? 8.698 2.265 10.608 1.00 98.81 177 ALA A N 1
ATOM 1404 C CA . ALA A 1 177 ? 7.414 2.926 10.402 1.00 98.81 177 ALA A CA 1
ATOM 1405 C C . ALA A 1 177 ? 6.374 1.989 9.766 1.00 98.81 177 ALA A C 1
ATOM 1407 O O . ALA A 1 177 ? 5.213 2.004 10.158 1.00 98.81 177 ALA A O 1
ATOM 1408 N N . SER A 1 178 ? 6.806 1.136 8.830 1.00 98.81 178 SER A N 1
ATOM 1409 C CA . SER A 1 178 ? 5.933 0.170 8.150 1.00 98.81 178 SER A CA 1
ATOM 1410 C C . SER A 1 178 ? 5.300 -0.829 9.123 1.00 98.81 178 SER A C 1
ATOM 1412 O O . SER A 1 178 ? 4.087 -1.039 9.100 1.00 98.81 178 SER A O 1
ATOM 1414 N N . ILE A 1 179 ? 6.112 -1.380 10.034 1.00 98.88 179 ILE A N 1
ATOM 1415 C CA . ILE A 1 179 ? 5.660 -2.307 11.075 1.00 98.88 179 ILE A CA 1
ATOM 1416 C C . ILE A 1 179 ? 4.742 -1.584 12.062 1.00 98.88 179 ILE A C 1
ATOM 1418 O O . ILE A 1 179 ? 3.718 -2.141 12.449 1.00 98.88 179 ILE A O 1
ATOM 1422 N N . PHE A 1 180 ? 5.076 -0.347 12.445 1.00 98.88 180 PHE A N 1
ATOM 1423 C CA . PHE A 1 180 ? 4.239 0.451 13.338 1.00 98.88 180 PHE A CA 1
ATOM 1424 C C . PHE A 1 180 ? 2.842 0.699 12.751 1.00 98.88 180 PHE A C 1
ATOM 1426 O O . PHE A 1 180 ? 1.849 0.331 13.378 1.00 98.88 180 PHE A O 1
ATOM 1433 N N . ASP A 1 181 ? 2.761 1.264 11.542 1.00 98.94 181 ASP A N 1
ATOM 1434 C CA . ASP A 1 181 ? 1.487 1.613 10.902 1.00 98.94 181 ASP A CA 1
ATOM 1435 C C . ASP A 1 181 ? 0.611 0.366 10.694 1.00 98.94 181 ASP A C 1
ATOM 1437 O O . ASP A 1 181 ? -0.591 0.380 10.975 1.00 98.94 181 ASP A O 1
ATOM 1441 N N . PHE A 1 182 ? 1.226 -0.737 10.249 1.00 98.94 182 PHE A N 1
ATOM 1442 C CA . PHE A 1 182 ? 0.565 -2.031 10.109 1.00 98.94 182 PHE A CA 1
ATOM 1443 C C . PHE A 1 182 ? 0.015 -2.531 11.450 1.00 98.94 182 PHE A C 1
ATOM 1445 O O . PHE A 1 182 ? -1.191 -2.755 11.579 1.00 98.94 182 PHE A O 1
ATOM 1452 N N . ALA A 1 183 ? 0.879 -2.674 12.459 1.00 98.81 183 ALA A N 1
ATOM 1453 C CA . ALA A 1 183 ? 0.510 -3.272 13.735 1.00 98.81 183 ALA A CA 1
ATOM 1454 C C . ALA A 1 183 ? -0.578 -2.459 14.445 1.00 98.81 183 ALA A C 1
ATOM 1456 O O . ALA A 1 183 ? -1.547 -3.037 14.936 1.00 98.81 183 ALA A O 1
ATOM 1457 N N . MET A 1 184 ? -0.464 -1.126 14.453 1.00 98.81 184 MET A N 1
ATOM 1458 C CA . MET A 1 184 ? -1.467 -0.255 15.068 1.00 98.81 184 MET A CA 1
ATOM 1459 C C . MET A 1 184 ? -2.813 -0.345 14.348 1.00 98.81 184 MET A C 1
ATOM 1461 O O . MET A 1 184 ? -3.854 -0.415 15.003 1.00 98.81 184 MET A O 1
ATOM 1465 N N . TYR A 1 185 ? -2.832 -0.377 13.012 1.00 98.94 185 TYR A N 1
ATOM 1466 C CA . TYR A 1 185 ? -4.098 -0.500 12.296 1.00 98.94 185 TYR A CA 1
ATOM 1467 C C . TYR A 1 185 ? -4.767 -1.858 12.536 1.00 98.94 185 TYR A C 1
ATOM 1469 O O . TYR A 1 185 ? -5.947 -1.877 12.892 1.00 98.94 185 TYR A O 1
ATOM 1477 N N . VAL A 1 186 ? -4.043 -2.976 12.397 1.00 98.88 186 VAL A N 1
ATOM 1478 C CA . VAL A 1 186 ? -4.627 -4.312 12.612 1.00 98.88 186 VAL A CA 1
ATOM 1479 C C . VAL A 1 186 ? -5.129 -4.454 14.046 1.00 98.88 186 VAL A C 1
ATOM 1481 O O . VAL A 1 186 ? -6.301 -4.777 14.251 1.00 98.88 186 VAL A O 1
ATOM 1484 N N . PHE A 1 187 ? -4.278 -4.161 15.034 1.00 98.81 187 PHE A N 1
ATOM 1485 C CA . PHE A 1 187 ? -4.594 -4.370 16.446 1.00 98.81 187 PHE A CA 1
ATOM 1486 C C . PHE A 1 187 ? -5.896 -3.670 16.845 1.00 98.81 187 PHE A C 1
ATOM 1488 O O . PHE A 1 187 ? -6.799 -4.303 17.388 1.00 98.81 187 PHE A O 1
ATOM 1495 N N . HIS A 1 188 ? -6.041 -2.393 16.487 1.00 98.75 188 HIS A N 1
ATOM 1496 C CA . HIS A 1 188 ? -7.192 -1.594 16.908 1.00 98.75 188 HIS A CA 1
ATOM 1497 C C . HIS A 1 188 ? -8.468 -1.828 16.094 1.00 98.75 188 HIS A C 1
ATOM 1499 O O . HIS A 1 188 ? -9.550 -1.480 16.561 1.00 98.75 188 HIS A O 1
ATOM 1505 N N . ASN A 1 189 ? -8.378 -2.388 14.882 1.00 98.75 189 ASN A N 1
ATOM 1506 C CA . ASN A 1 189 ? -9.520 -2.424 13.960 1.00 98.75 189 ASN A CA 1
ATOM 1507 C C . ASN A 1 189 ? -9.990 -3.830 13.574 1.00 98.75 189 ASN A C 1
ATOM 1509 O O . ASN A 1 189 ? -11.132 -3.955 13.129 1.00 98.75 189 ASN A O 1
ATOM 1513 N N . HIS A 1 190 ? -9.170 -4.877 13.742 1.00 98.50 190 HIS A N 1
ATOM 1514 C CA . HIS A 1 190 ? -9.493 -6.224 13.253 1.00 98.50 190 HIS A CA 1
ATOM 1515 C C . HIS A 1 190 ? -10.862 -6.716 13.742 1.00 98.50 190 HIS A C 1
ATOM 1517 O O . HIS A 1 190 ? -11.703 -7.075 12.924 1.00 98.50 190 HIS A O 1
ATOM 1523 N N . GLN A 1 191 ? -11.134 -6.657 15.051 1.00 97.94 191 GLN A N 1
ATOM 1524 C CA . GLN A 1 191 ? -12.364 -7.210 15.619 1.00 97.94 191 GLN A CA 1
ATOM 1525 C C . GLN A 1 191 ? -13.614 -6.529 15.059 1.00 97.94 191 GLN A C 1
ATOM 1527 O O . GLN A 1 191 ? -14.581 -7.199 14.703 1.00 97.94 191 GLN A O 1
ATOM 1532 N N . ASN A 1 192 ? -13.602 -5.198 14.965 1.00 97.19 192 ASN A N 1
ATOM 1533 C CA . ASN A 1 192 ? -14.746 -4.458 14.452 1.00 97.19 192 ASN A CA 1
ATOM 1534 C C . ASN A 1 192 ? -14.964 -4.725 12.952 1.00 97.19 192 ASN A C 1
ATOM 1536 O O . ASN A 1 192 ? -16.094 -4.959 12.529 1.00 97.19 192 ASN A O 1
ATOM 1540 N N . ARG A 1 193 ? -13.887 -4.779 12.158 1.00 97.94 193 ARG A N 1
ATOM 1541 C CA . ARG A 1 193 ? -13.983 -5.110 10.728 1.00 97.94 193 ARG A CA 1
ATOM 1542 C C . ARG A 1 193 ? -14.539 -6.516 10.505 1.00 97.94 193 ARG A C 1
ATOM 1544 O O . ARG A 1 193 ? -15.493 -6.667 9.747 1.00 97.94 193 ARG A O 1
ATOM 1551 N N . LEU A 1 194 ? -14.039 -7.508 11.242 1.00 97.94 194 LEU A N 1
ATOM 1552 C CA . LEU A 1 194 ? -14.528 -8.887 11.162 1.00 97.94 194 LEU A CA 1
ATOM 1553 C C . LEU A 1 194 ? -15.989 -9.013 11.612 1.00 97.94 194 LEU A C 1
ATOM 1555 O O . LEU A 1 194 ? -16.772 -9.697 10.957 1.00 97.94 194 LEU A O 1
ATOM 1559 N N . ASN A 1 195 ? -16.393 -8.313 12.678 1.00 97.38 195 ASN A N 1
ATOM 1560 C CA . ASN A 1 195 ? -17.791 -8.282 13.126 1.00 97.38 195 ASN A CA 1
ATOM 1561 C C . ASN A 1 195 ? -18.731 -7.677 12.072 1.00 97.38 195 ASN A C 1
ATOM 1563 O O . ASN A 1 195 ? -19.897 -8.063 11.998 1.00 97.38 195 ASN A O 1
ATOM 1567 N N . ALA A 1 196 ? -18.229 -6.746 11.257 1.00 95.44 196 ALA A N 1
ATOM 1568 C CA . ALA A 1 196 ? -18.949 -6.167 10.127 1.00 95.44 196 ALA A CA 1
ATOM 1569 C C . ALA A 1 196 ? -18.912 -7.046 8.859 1.00 95.44 196 ALA A C 1
ATOM 1571 O O . ALA A 1 196 ? -19.486 -6.661 7.842 1.00 95.44 196 ALA A O 1
ATOM 1572 N N . GLY A 1 197 ? -18.258 -8.213 8.903 1.00 96.12 197 GLY A N 1
ATOM 1573 C CA . GLY A 1 197 ? -18.096 -9.102 7.751 1.00 96.12 197 GLY A CA 1
ATOM 1574 C C . GLY A 1 197 ? -17.092 -8.599 6.711 1.00 96.12 197 GLY A C 1
ATOM 1575 O O . GLY A 1 197 ? -17.168 -9.020 5.560 1.00 96.12 197 GLY A O 1
ATOM 1576 N N . LEU A 1 198 ? -16.181 -7.702 7.101 1.00 97.44 198 LEU A N 1
ATOM 1577 C CA . LEU A 1 198 ? -15.152 -7.111 6.243 1.00 97.44 198 LEU A CA 1
ATOM 1578 C C . LEU A 1 198 ? -13.774 -7.706 6.562 1.00 97.44 198 LEU A C 1
ATOM 1580 O O . LEU A 1 198 ? -13.472 -8.025 7.714 1.00 97.44 198 LEU A O 1
ATOM 1584 N N . GLY A 1 199 ? -12.900 -7.780 5.562 1.00 97.81 199 GLY A N 1
ATOM 1585 C CA . GLY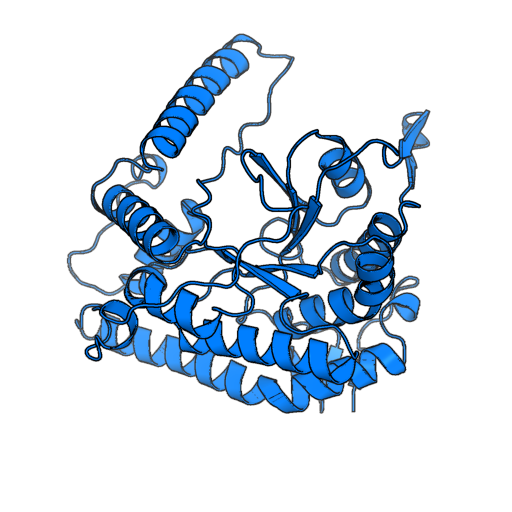 A 1 199 ? -11.478 -8.080 5.760 1.00 97.81 199 GLY A CA 1
ATOM 1586 C C . GLY A 1 199 ? -10.674 -6.846 6.175 1.00 97.81 199 GLY A C 1
ATOM 1587 O O . GLY A 1 199 ? -11.192 -5.728 6.210 1.00 97.81 199 GLY A O 1
ATOM 1588 N N . ILE A 1 200 ? -9.394 -7.023 6.498 1.00 98.75 200 ILE A N 1
ATOM 1589 C CA . ILE A 1 200 ? -8.469 -5.938 6.858 1.00 98.75 200 ILE A CA 1
ATOM 1590 C C . ILE A 1 200 ? -7.559 -5.665 5.661 1.00 98.75 200 ILE A C 1
ATOM 1592 O O . ILE A 1 200 ? -6.785 -6.534 5.268 1.00 98.75 200 ILE A O 1
ATOM 1596 N N . TYR A 1 201 ? -7.655 -4.474 5.066 1.00 98.88 201 TYR A N 1
ATOM 1597 C CA . TYR A 1 201 ? -7.095 -4.236 3.735 1.00 98.88 201 TYR A CA 1
ATOM 1598 C C . TYR A 1 201 ? -5.954 -3.237 3.704 1.00 98.88 201 TYR A C 1
ATOM 1600 O O . TYR A 1 201 ? -6.030 -2.162 4.302 1.00 98.88 201 TYR A O 1
ATOM 1608 N N . PHE A 1 202 ? -4.928 -3.582 2.931 1.00 98.94 202 PHE A N 1
ATOM 1609 C CA . PHE A 1 202 ? -3.712 -2.806 2.791 1.00 98.94 202 PHE A CA 1
ATOM 1610 C C . PHE A 1 202 ? -3.379 -2.468 1.342 1.00 98.94 202 PHE A C 1
ATOM 1612 O O . PHE A 1 202 ? -3.697 -3.196 0.401 1.00 98.94 202 PHE A O 1
ATOM 1619 N N . TYR A 1 203 ? -2.660 -1.365 1.193 1.00 98.94 203 TYR A N 1
ATOM 1620 C CA . TYR A 1 203 ? -1.856 -1.063 0.023 1.00 98.94 203 TYR A CA 1
ATOM 1621 C C . TYR A 1 203 ? -0.388 -1.076 0.432 1.00 98.94 203 TYR A C 1
ATOM 1623 O O . TYR A 1 203 ? -0.034 -0.366 1.362 1.00 98.94 203 TYR A O 1
ATOM 1631 N N . ILE A 1 204 ? 0.466 -1.860 -0.224 1.00 98.94 204 ILE A N 1
ATOM 1632 C CA . ILE A 1 204 ? 1.885 -1.971 0.150 1.00 98.94 204 ILE A CA 1
ATOM 1633 C C . ILE A 1 204 ? 2.745 -1.165 -0.834 1.00 98.94 204 ILE A C 1
ATOM 1635 O O . ILE A 1 204 ? 2.796 -1.532 -2.012 1.00 98.94 204 ILE A O 1
ATOM 1639 N N . PRO A 1 205 ? 3.429 -0.095 -0.385 1.00 98.81 205 PRO A N 1
ATOM 1640 C CA . PRO A 1 205 ? 4.203 0.767 -1.269 1.00 98.81 205 PRO A CA 1
ATOM 1641 C C . PRO A 1 205 ? 5.652 0.311 -1.448 1.00 98.81 205 PRO A C 1
ATOM 1643 O O . PRO A 1 205 ? 6.263 -0.283 -0.554 1.00 98.81 205 PRO A O 1
ATOM 1646 N N . LYS A 1 206 ? 6.232 0.707 -2.585 1.00 98.81 206 LYS A N 1
ATOM 1647 C CA . LYS A 1 206 ? 7.686 0.782 -2.825 1.00 98.81 206 LYS A CA 1
ATOM 1648 C C . LYS A 1 206 ? 8.477 -0.502 -2.514 1.00 98.81 206 LYS A C 1
ATOM 1650 O O . LYS A 1 206 ? 9.635 -0.429 -2.072 1.00 98.81 206 LYS A O 1
ATOM 1655 N N . LEU A 1 207 ? 7.871 -1.669 -2.741 1.00 98.81 207 LEU A N 1
ATOM 1656 C CA . LEU A 1 207 ? 8.594 -2.943 -2.727 1.00 98.81 207 LEU A CA 1
ATOM 1657 C C . LEU A 1 207 ? 9.512 -3.034 -3.943 1.00 98.81 207 LEU A C 1
ATOM 1659 O O . LEU A 1 207 ? 9.192 -2.490 -5.000 1.00 98.81 207 LEU A O 1
ATOM 1663 N N . GLU A 1 208 ? 10.651 -3.702 -3.796 1.00 98.69 208 GLU A N 1
ATOM 1664 C CA . GLU A 1 208 ? 11.666 -3.813 -4.847 1.00 98.69 208 GLU A CA 1
ATOM 1665 C C . GLU A 1 208 ? 11.906 -5.246 -5.347 1.00 98.69 208 GLU A C 1
ATOM 1667 O O . GLU A 1 208 ? 12.525 -5.374 -6.404 1.00 98.69 208 GLU A O 1
ATOM 1672 N N . ASN A 1 209 ? 11.414 -6.278 -4.642 1.00 98.38 209 ASN A N 1
ATOM 1673 C CA . ASN A 1 209 ? 11.539 -7.705 -4.990 1.00 98.38 209 ASN A CA 1
ATOM 1674 C C . ASN A 1 209 ? 10.546 -8.600 -4.200 1.00 98.38 209 ASN A C 1
ATOM 1676 O O . ASN A 1 209 ? 9.838 -8.137 -3.298 1.00 98.38 209 ASN A O 1
ATOM 1680 N N . ALA A 1 210 ? 10.524 -9.900 -4.504 1.00 98.38 210 ALA A N 1
ATOM 1681 C CA . ALA A 1 210 ? 9.669 -10.909 -3.880 1.00 98.38 210 ALA A CA 1
ATOM 1682 C C . ALA A 1 210 ? 10.028 -11.239 -2.423 1.00 98.38 210 ALA A C 1
ATOM 1684 O O . ALA A 1 210 ? 9.142 -11.591 -1.646 1.00 98.38 210 ALA A O 1
ATOM 1685 N N . ASN A 1 211 ? 11.282 -11.074 -1.995 1.00 98.69 211 ASN A N 1
ATOM 1686 C CA . ASN A 1 211 ? 11.659 -11.332 -0.599 1.00 98.69 211 ASN A CA 1
ATOM 1687 C C . ASN A 1 211 ? 11.058 -10.301 0.366 1.00 98.69 211 ASN A C 1
ATOM 1689 O O . ASN A 1 211 ? 10.726 -10.632 1.509 1.00 98.69 211 ASN A O 1
ATOM 1693 N N . GLU A 1 212 ? 10.893 -9.062 -0.098 1.00 98.88 212 GLU A N 1
ATOM 1694 C CA . GLU A 1 212 ? 10.166 -8.016 0.622 1.00 98.88 212 GLU A CA 1
ATOM 1695 C C . GLU A 1 212 ? 8.656 -8.258 0.626 1.00 98.88 212 GLU A C 1
ATOM 1697 O O . GLU A 1 212 ? 7.995 -7.988 1.624 1.00 98.88 212 GLU A O 1
ATOM 1702 N N . SER A 1 213 ? 8.117 -8.809 -0.463 1.00 98.81 213 SER A N 1
ATOM 1703 C CA . SER A 1 213 ? 6.727 -9.275 -0.524 1.00 98.81 213 SER A CA 1
ATOM 1704 C C . SER A 1 213 ? 6.474 -10.400 0.488 1.00 98.81 213 SER A C 1
ATOM 1706 O O . SER A 1 213 ? 5.515 -10.336 1.254 1.00 98.81 213 SER A O 1
ATOM 1708 N N . GLN A 1 214 ? 7.398 -11.360 0.601 1.00 98.88 214 GLN A N 1
ATOM 1709 C CA . GLN A 1 214 ? 7.335 -12.417 1.613 1.00 98.88 214 GLN A CA 1
ATOM 1710 C C . GLN A 1 214 ? 7.429 -11.873 3.047 1.00 98.88 214 GLN A C 1
ATOM 1712 O O . GLN A 1 214 ? 6.785 -12.413 3.936 1.00 98.88 214 GLN A O 1
ATOM 1717 N N . LEU A 1 215 ? 8.197 -10.804 3.300 1.00 98.94 215 LEU A N 1
ATOM 1718 C CA . LEU A 1 215 ? 8.211 -10.170 4.626 1.00 98.94 215 LEU A CA 1
ATOM 1719 C C . LEU A 1 215 ? 6.805 -9.698 5.029 1.00 98.94 215 LEU A C 1
ATOM 1721 O O . LEU A 1 215 ? 6.400 -9.894 6.172 1.00 98.94 215 LEU A O 1
ATOM 1725 N N . TRP A 1 216 ? 6.062 -9.096 4.096 1.00 98.94 216 TRP A N 1
ATOM 1726 C CA . TRP A 1 216 ? 4.680 -8.684 4.339 1.00 98.94 216 TRP A CA 1
ATOM 1727 C C . TRP A 1 216 ? 3.742 -9.872 4.545 1.00 98.94 216 TRP A C 1
ATOM 1729 O O . TRP A 1 216 ? 2.929 -9.832 5.465 1.00 98.94 216 TRP A O 1
ATOM 1739 N N . ASP A 1 217 ? 3.878 -10.928 3.741 1.00 98.88 217 ASP A N 1
ATOM 1740 C CA . ASP A 1 217 ? 3.101 -12.163 3.899 1.00 98.88 217 ASP A CA 1
ATOM 1741 C C . ASP A 1 217 ? 3.292 -12.784 5.293 1.00 98.88 217 ASP A C 1
ATOM 1743 O O . ASP A 1 217 ? 2.322 -13.128 5.971 1.00 98.88 217 ASP A O 1
ATOM 1747 N N . ASP A 1 218 ? 4.534 -12.822 5.780 1.00 98.94 218 ASP A N 1
ATOM 1748 C CA . ASP A 1 218 ? 4.858 -13.341 7.110 1.00 98.94 218 ASP A CA 1
ATOM 1749 C C . ASP A 1 218 ? 4.305 -12.438 8.228 1.00 98.94 218 ASP A C 1
ATOM 1751 O O . ASP A 1 218 ? 3.832 -12.933 9.254 1.00 98.94 218 ASP A O 1
ATOM 1755 N N . MET A 1 219 ? 4.314 -11.112 8.036 1.00 98.94 219 MET A N 1
ATOM 1756 C CA . MET A 1 219 ? 3.684 -10.165 8.965 1.00 98.94 219 MET A CA 1
ATOM 1757 C C . MET A 1 219 ? 2.163 -10.350 9.023 1.00 98.94 219 MET A C 1
ATOM 1759 O O . MET A 1 219 ? 1.585 -10.331 10.110 1.00 98.94 219 MET A O 1
ATOM 1763 N N . PHE A 1 220 ? 1.500 -10.548 7.884 1.00 98.94 220 PHE A N 1
ATOM 1764 C CA . PHE A 1 220 ? 0.067 -10.845 7.850 1.00 98.94 220 PHE A CA 1
ATOM 1765 C C . PHE A 1 220 ? -0.231 -12.162 8.550 1.00 98.94 220 PHE A C 1
ATOM 1767 O O . PHE A 1 220 ? -1.087 -12.206 9.434 1.00 98.94 220 PHE A O 1
ATOM 1774 N N . THR A 1 221 ? 0.559 -13.186 8.237 1.00 98.88 221 THR A N 1
ATOM 1775 C CA . THR A 1 221 ? 0.430 -14.518 8.817 1.00 98.88 221 THR A CA 1
ATOM 1776 C C . THR A 1 221 ? 0.531 -14.475 10.340 1.00 98.88 221 THR A C 1
ATOM 1778 O O . THR A 1 221 ? -0.358 -14.983 11.027 1.00 98.88 221 THR A O 1
ATOM 1781 N N . LEU A 1 222 ? 1.561 -13.799 10.866 1.00 98.88 222 LEU A N 1
ATOM 1782 C CA . LEU A 1 222 ? 1.762 -13.640 12.306 1.00 98.88 222 LEU A CA 1
ATOM 1783 C C . LEU A 1 222 ? 0.616 -12.860 12.958 1.00 98.88 222 LEU A C 1
ATOM 1785 O O . LEU A 1 222 ? 0.152 -13.243 14.025 1.00 98.88 222 LEU A O 1
ATOM 1789 N N . ALA A 1 223 ? 0.152 -11.769 12.344 1.00 98.88 223 ALA A N 1
ATOM 1790 C CA . ALA A 1 223 ? -0.952 -10.988 12.895 1.00 98.88 223 ALA A CA 1
ATOM 1791 C C . ALA A 1 223 ? -2.241 -11.804 12.991 1.00 98.88 223 ALA A C 1
ATOM 1793 O O . ALA A 1 223 ? -2.968 -11.687 13.978 1.00 98.88 223 ALA A O 1
ATOM 1794 N N . GLU A 1 224 ? -2.511 -12.633 11.985 1.00 98.88 224 GLU A N 1
ATOM 1795 C CA . GLU A 1 224 ? -3.677 -13.502 11.989 1.00 98.88 224 GLU A CA 1
ATOM 1796 C C . GLU A 1 224 ? -3.587 -14.581 13.072 1.00 98.88 224 GLU A C 1
ATOM 1798 O O . GLU A 1 224 ? -4.550 -14.772 13.816 1.00 98.88 224 GLU A O 1
ATOM 1803 N N . ASP A 1 225 ? -2.418 -15.201 13.238 1.00 98.75 225 ASP A N 1
ATOM 1804 C CA . ASP A 1 225 ? -2.186 -16.210 14.274 1.00 98.75 225 ASP A CA 1
ATOM 1805 C C . ASP A 1 225 ? -2.299 -15.614 15.688 1.00 98.75 225 ASP A C 1
ATOM 1807 O O . ASP A 1 225 ? -2.968 -16.173 16.558 1.00 98.75 225 ASP A O 1
ATOM 1811 N N . GLU A 1 226 ? -1.683 -14.452 15.916 1.00 98.62 226 GLU A N 1
ATOM 1812 C CA . GLU A 1 226 ? -1.623 -13.794 17.226 1.00 98.62 226 GLU A CA 1
ATOM 1813 C C . GLU A 1 226 ? -2.971 -13.234 17.693 1.00 98.62 226 GLU A C 1
ATOM 1815 O O . GLU A 1 226 ? -3.234 -13.173 18.895 1.00 98.62 226 GLU A O 1
ATOM 1820 N N . LEU A 1 227 ? -3.825 -12.816 16.756 1.00 98.50 227 LEU A N 1
ATOM 1821 C CA . LEU A 1 227 ? -5.140 -12.238 17.051 1.00 98.50 227 LEU A CA 1
ATOM 1822 C C . LEU A 1 227 ? -6.294 -13.224 16.814 1.00 98.50 227 LEU A C 1
ATOM 1824 O O . LEU A 1 227 ? -7.453 -12.864 17.017 1.00 98.50 227 LEU A O 1
ATOM 1828 N N . GLY A 1 228 ? -6.006 -14.459 16.388 1.00 98.31 228 GLY A N 1
ATOM 1829 C CA . GLY A 1 228 ? -7.027 -15.459 16.065 1.00 98.31 228 GLY A CA 1
ATOM 1830 C C . GLY A 1 228 ? -7.920 -15.054 14.887 1.00 98.31 228 GLY A C 1
ATOM 1831 O O . GLY A 1 228 ? -9.094 -15.426 14.837 1.00 98.31 228 GLY A O 1
ATOM 1832 N N . ILE A 1 229 ? -7.384 -14.265 13.957 1.00 98.56 229 ILE A N 1
ATOM 1833 C CA . ILE A 1 229 ? -8.074 -13.860 12.733 1.00 98.56 229 ILE A CA 1
ATOM 1834 C C . ILE A 1 229 ? -8.005 -15.042 11.749 1.00 98.56 229 ILE A C 1
ATOM 1836 O O . ILE A 1 229 ? -6.951 -15.665 11.622 1.00 98.56 229 ILE A O 1
ATOM 1840 N N . PRO A 1 230 ? -9.090 -15.385 11.029 1.00 98.19 230 PRO A N 1
ATOM 1841 C CA . PRO A 1 230 ? -9.028 -16.434 10.014 1.00 98.19 230 PRO A CA 1
ATOM 1842 C C . PRO A 1 230 ? -7.978 -16.119 8.941 1.00 98.19 230 PRO A C 1
ATOM 1844 O O . PRO A 1 230 ? -7.907 -14.976 8.487 1.00 98.19 230 PRO A O 1
ATOM 1847 N N . ARG A 1 231 ? -7.214 -17.129 8.500 1.00 98.25 231 ARG A N 1
ATOM 1848 C CA . ARG A 1 231 ? -6.221 -16.983 7.421 1.00 98.25 231 ARG A CA 1
ATOM 1849 C C . ARG A 1 231 ? -6.842 -16.310 6.198 1.00 98.25 231 ARG A C 1
ATOM 1851 O O . ARG A 1 231 ? -7.990 -16.613 5.857 1.00 98.25 231 ARG A O 1
ATOM 1858 N N . SER A 1 232 ? -6.083 -15.441 5.534 1.00 97.94 232 SER A N 1
ATOM 1859 C CA . SER A 1 232 ? -6.540 -14.698 4.354 1.00 97.94 232 SER A CA 1
ATOM 1860 C C . SER A 1 232 ? -7.659 -13.686 4.645 1.00 97.94 232 SER A C 1
ATOM 1862 O O . SER A 1 232 ? -8.405 -13.326 3.731 1.00 97.94 232 SER A O 1
ATOM 1864 N N . SER A 1 233 ? -7.790 -13.200 5.883 1.00 98.56 233 SER A N 1
ATOM 1865 C CA . SER A 1 233 ? -8.674 -12.065 6.201 1.00 98.56 233 SER A CA 1
ATOM 1866 C C . SER A 1 233 ? -7.940 -10.733 6.097 1.00 98.56 233 SER A C 1
ATOM 1868 O O . SER A 1 233 ? -8.558 -9.710 5.790 1.00 98.56 233 SER A O 1
ATOM 1870 N N . ILE A 1 234 ? -6.627 -10.730 6.346 1.00 98.88 234 ILE A N 1
ATOM 1871 C CA . ILE A 1 234 ? -5.760 -9.609 6.001 1.00 98.88 234 ILE A CA 1
ATOM 1872 C C . ILE A 1 234 ? -5.429 -9.716 4.517 1.00 98.88 234 ILE A C 1
ATOM 1874 O O . ILE A 1 234 ? -4.970 -10.755 4.056 1.00 98.88 234 ILE A O 1
ATOM 1878 N N . ARG A 1 235 ? -5.675 -8.660 3.739 1.00 98.75 235 ARG A N 1
ATOM 1879 C CA . ARG A 1 235 ? -5.408 -8.672 2.298 1.00 98.75 235 ARG A CA 1
ATOM 1880 C C . ARG A 1 235 ? -4.708 -7.414 1.822 1.00 98.75 235 ARG A C 1
ATOM 1882 O O . ARG A 1 235 ? -4.915 -6.345 2.386 1.00 98.75 235 ARG A O 1
ATOM 1889 N N . ALA A 1 236 ? -3.919 -7.515 0.758 1.00 98.81 236 ALA A N 1
ATOM 1890 C CA . ALA A 1 236 ? -3.107 -6.408 0.278 1.00 98.81 236 ALA A CA 1
ATOM 1891 C C . ALA A 1 236 ? -3.082 -6.275 -1.245 1.00 98.81 236 ALA A C 1
ATOM 1893 O O . ALA A 1 236 ? -3.013 -7.263 -1.969 1.00 98.81 236 ALA A O 1
ATOM 1894 N N . THR A 1 237 ? -3.074 -5.033 -1.725 1.00 98.94 237 THR A N 1
ATOM 1895 C CA . THR A 1 237 ? -2.680 -4.694 -3.100 1.00 98.94 237 THR A CA 1
ATOM 1896 C C . THR A 1 237 ? -1.271 -4.117 -3.073 1.00 98.94 237 THR A C 1
ATOM 1898 O O . THR A 1 237 ? -0.998 -3.202 -2.298 1.00 98.94 237 THR A O 1
ATOM 1901 N N . VAL A 1 238 ? -0.361 -4.622 -3.901 1.00 98.88 238 VAL A N 1
ATOM 1902 C CA . VAL A 1 238 ? 1.009 -4.090 -3.968 1.00 98.88 238 VAL A CA 1
ATOM 1903 C C . VAL A 1 238 ? 1.090 -2.997 -5.031 1.00 98.88 238 VAL A C 1
ATOM 1905 O O . VAL A 1 238 ? 0.669 -3.208 -6.166 1.00 98.88 238 VAL A O 1
ATOM 1908 N N . LEU A 1 239 ? 1.649 -1.830 -4.707 1.00 98.75 239 LEU A N 1
ATOM 1909 C CA . LEU A 1 239 ? 1.976 -0.841 -5.734 1.00 98.75 239 LEU A CA 1
ATOM 1910 C C . LEU A 1 239 ? 3.227 -1.312 -6.484 1.00 98.75 239 LEU A C 1
ATOM 1912 O O . LEU A 1 239 ? 4.321 -1.348 -5.916 1.00 98.75 239 LEU A O 1
ATOM 1916 N N . LEU A 1 240 ? 3.088 -1.657 -7.767 1.00 98.56 240 LEU A N 1
ATOM 1917 C CA . LEU A 1 240 ? 4.217 -2.026 -8.620 1.00 98.56 240 LEU A CA 1
ATOM 1918 C C . LEU A 1 240 ? 4.927 -0.756 -9.098 1.00 98.56 240 LEU A C 1
ATOM 1920 O O . LEU A 1 240 ? 4.910 -0.412 -10.272 1.00 98.56 240 LEU A O 1
ATOM 1924 N N . GLU A 1 241 ? 5.510 -0.006 -8.175 1.00 98.44 241 GLU A N 1
ATOM 1925 C CA . GLU A 1 241 ? 6.012 1.350 -8.421 1.00 98.44 241 GLU A CA 1
ATOM 1926 C C . GLU A 1 241 ? 7.537 1.460 -8.330 1.00 98.44 241 GLU A C 1
ATOM 1928 O O . GLU A 1 241 ? 8.096 2.548 -8.222 1.00 98.44 241 GLU A O 1
ATOM 1933 N N . THR A 1 242 ? 8.234 0.329 -8.422 1.00 98.69 242 THR A N 1
ATOM 1934 C CA . THR A 1 242 ? 9.686 0.291 -8.582 1.00 98.69 242 THR A CA 1
ATOM 1935 C C . THR A 1 242 ? 10.063 -0.506 -9.827 1.00 98.69 242 THR A C 1
ATOM 1937 O O . THR A 1 242 ? 9.433 -1.511 -10.157 1.00 98.69 242 THR A O 1
ATOM 1940 N N . ILE A 1 243 ? 11.095 -0.051 -10.543 1.00 97.75 243 ILE A N 1
ATOM 1941 C CA . ILE A 1 243 ? 11.517 -0.693 -11.798 1.00 97.75 243 ILE A CA 1
ATOM 1942 C C . ILE A 1 243 ? 12.032 -2.120 -11.563 1.00 97.75 243 ILE A C 1
ATOM 1944 O O . ILE A 1 243 ? 11.835 -2.984 -12.410 1.00 97.75 243 ILE A O 1
ATOM 1948 N N . SER A 1 244 ? 12.657 -2.381 -10.409 1.00 97.56 244 SER A N 1
ATOM 1949 C CA . SER A 1 244 ? 13.181 -3.707 -10.068 1.00 97.56 244 SER A CA 1
ATOM 1950 C C . SER A 1 244 ? 12.057 -4.705 -9.806 1.00 97.56 244 SER A C 1
ATOM 1952 O O . SER A 1 244 ? 12.119 -5.820 -10.311 1.00 97.56 244 SER A O 1
ATOM 1954 N N . ALA A 1 245 ? 10.978 -4.282 -9.139 1.00 98.19 245 ALA A N 1
ATOM 1955 C CA . ALA A 1 245 ? 9.842 -5.156 -8.860 1.00 98.19 245 ALA A CA 1
ATOM 1956 C C . ALA A 1 245 ? 9.136 -5.657 -10.134 1.00 98.19 245 ALA A C 1
ATOM 1958 O O . ALA A 1 245 ? 8.504 -6.708 -10.111 1.00 98.19 245 ALA A O 1
ATOM 1959 N N . SER A 1 246 ? 9.274 -4.962 -11.274 1.00 98.06 246 SER A N 1
ATOM 1960 C CA . SER A 1 246 ? 8.706 -5.425 -12.556 1.00 98.06 246 SER A CA 1
ATOM 1961 C C . SER A 1 246 ? 9.287 -6.751 -13.053 1.00 98.06 246 SER A C 1
ATOM 1963 O O . SER A 1 246 ? 8.653 -7.414 -13.867 1.00 98.06 246 SER A O 1
ATOM 1965 N N . TYR A 1 247 ? 10.470 -7.141 -12.576 1.00 98.19 247 TYR A N 1
ATOM 1966 C CA . TYR A 1 247 ? 11.099 -8.416 -12.924 1.00 98.19 247 TYR A CA 1
ATOM 1967 C C . TYR A 1 247 ? 10.656 -9.572 -12.021 1.00 98.19 247 TYR A C 1
ATOM 1969 O O . TYR A 1 247 ? 11.015 -10.711 -12.294 1.00 98.19 247 TYR A O 1
ATOM 1977 N N . GLU A 1 248 ? 9.882 -9.295 -10.969 1.00 98.50 248 GLU A N 1
ATOM 1978 C CA . GLU A 1 248 ? 9.478 -10.278 -9.956 1.00 98.50 248 GLU A CA 1
ATOM 1979 C C . GLU A 1 248 ? 7.964 -10.227 -9.668 1.00 98.50 248 GLU A C 1
ATOM 1981 O O . GLU A 1 248 ? 7.517 -10.560 -8.573 1.00 98.50 248 GLU A O 1
ATOM 1986 N N . ILE A 1 249 ? 7.144 -9.783 -10.632 1.00 98.69 249 ILE A N 1
ATOM 1987 C CA . ILE A 1 249 ? 5.688 -9.613 -10.450 1.00 98.69 249 ILE A CA 1
ATOM 1988 C C . ILE A 1 249 ? 5.023 -10.926 -10.022 1.00 98.69 249 ILE A C 1
ATOM 1990 O O . ILE A 1 249 ? 4.257 -10.951 -9.056 1.00 98.69 249 ILE A O 1
ATOM 1994 N N . GLU A 1 250 ? 5.308 -12.022 -10.730 1.00 98.75 250 GLU A N 1
ATOM 1995 C CA . GLU A 1 250 ? 4.710 -13.326 -10.437 1.00 98.75 250 GLU A CA 1
ATOM 1996 C C . GLU A 1 250 ? 5.241 -13.912 -9.119 1.00 98.75 250 GLU A C 1
ATOM 1998 O O . GLU A 1 250 ? 4.472 -14.492 -8.359 1.00 98.75 250 GLU A O 1
ATOM 2003 N N . GLU A 1 251 ? 6.518 -13.709 -8.797 1.00 98.81 251 GLU A N 1
ATOM 2004 C CA . GLU A 1 251 ? 7.147 -14.132 -7.542 1.00 98.81 251 GLU A CA 1
ATOM 2005 C C . GLU A 1 251 ? 6.596 -13.361 -6.330 1.00 98.81 251 GLU A C 1
ATOM 2007 O O . GLU A 1 251 ? 6.341 -13.937 -5.266 1.00 98.81 251 GLU A O 1
ATOM 2012 N N . MET A 1 252 ? 6.322 -12.066 -6.490 1.00 98.81 252 MET A N 1
ATOM 2013 C CA . MET A 1 252 ? 5.647 -11.253 -5.480 1.00 98.81 252 MET A CA 1
ATOM 2014 C C . MET A 1 252 ? 4.195 -11.705 -5.278 1.00 98.81 252 MET A C 1
ATOM 2016 O O . MET A 1 252 ? 3.758 -11.891 -4.144 1.00 98.81 252 MET A O 1
ATOM 2020 N N . LEU A 1 253 ? 3.453 -11.958 -6.360 1.00 98.81 253 LEU A N 1
ATOM 2021 C CA . LEU A 1 253 ? 2.103 -12.523 -6.263 1.00 98.81 253 LEU A CA 1
ATOM 2022 C C . LEU A 1 253 ? 2.106 -13.914 -5.610 1.00 98.81 253 LEU A C 1
ATOM 2024 O O . LEU A 1 253 ? 1.187 -14.223 -4.855 1.00 98.81 253 LEU A O 1
ATOM 2028 N N . TYR A 1 254 ? 3.124 -14.738 -5.871 1.00 98.81 254 TYR A N 1
ATOM 2029 C CA . TYR A 1 254 ? 3.247 -16.086 -5.313 1.00 98.81 254 TYR A CA 1
ATOM 2030 C C . TYR A 1 254 ? 3.552 -16.082 -3.813 1.00 98.81 254 TYR A C 1
ATOM 2032 O O . TYR A 1 254 ? 2.939 -16.840 -3.053 1.00 98.81 254 TYR A O 1
ATOM 2040 N N . SER A 1 255 ? 4.485 -15.226 -3.387 1.00 98.31 255 SER A N 1
ATOM 2041 C CA . SER A 1 255 ? 4.814 -15.041 -1.967 1.00 98.31 255 SER A CA 1
ATOM 2042 C C . SER A 1 255 ? 3.611 -14.526 -1.182 1.00 98.31 255 SER A C 1
ATOM 2044 O O . SER A 1 255 ? 3.329 -15.063 -0.125 1.00 98.31 255 SER A O 1
ATOM 2046 N N . LEU A 1 256 ? 2.838 -13.586 -1.740 1.00 98.25 256 LEU A N 1
ATOM 2047 C CA . LEU A 1 256 ? 1.610 -13.061 -1.128 1.00 98.25 256 LEU A CA 1
ATOM 2048 C C . LEU A 1 256 ? 0.336 -13.841 -1.493 1.00 98.25 256 LEU A C 1
ATOM 2050 O O . LEU A 1 256 ? -0.758 -13.328 -1.278 1.00 98.25 256 LEU A O 1
ATOM 2054 N N . ARG A 1 257 ? 0.395 -15.042 -2.084 1.00 98.38 257 ARG A N 1
ATOM 2055 C CA . ARG A 1 257 ? -0.787 -15.666 -2.732 1.00 98.38 257 ARG A CA 1
ATOM 2056 C C . ARG A 1 257 ? -2.000 -15.869 -1.814 1.00 98.38 257 ARG A C 1
ATOM 2058 O O . ARG A 1 257 ? -3.131 -15.877 -2.299 1.00 98.38 257 ARG A O 1
ATOM 2065 N N . GLU A 1 258 ? -1.782 -16.015 -0.507 1.00 98.31 258 GLU A N 1
ATOM 2066 C CA . GLU A 1 258 ? -2.856 -16.153 0.487 1.00 98.31 258 GLU A CA 1
ATOM 2067 C C . GLU A 1 258 ? -3.473 -14.802 0.884 1.00 98.31 258 GLU A C 1
ATOM 2069 O O . GLU A 1 258 ? -4.639 -14.748 1.279 1.00 98.31 258 GLU A O 1
ATOM 2074 N N . HIS A 1 259 ? -2.739 -13.701 0.712 1.00 98.81 259 HIS A N 1
ATOM 2075 C CA . HIS A 1 259 ? -3.137 -12.360 1.142 1.00 98.81 259 HIS A CA 1
ATOM 2076 C C . HIS A 1 259 ? -3.298 -11.361 -0.024 1.00 98.81 259 HIS A C 1
ATOM 2078 O O . HIS A 1 259 ? -3.789 -10.251 0.162 1.00 98.81 259 HIS A O 1
ATOM 2084 N N . SER A 1 260 ? -2.938 -11.721 -1.254 1.00 98.62 260 SER A N 1
ATOM 2085 C CA . SER A 1 260 ? -2.923 -10.806 -2.399 1.00 98.62 260 SER A CA 1
ATOM 2086 C C . SER A 1 260 ? -4.329 -10.452 -2.891 1.00 98.62 260 SER A C 1
ATOM 2088 O O . SER A 1 260 ? -5.213 -11.300 -3.000 1.00 98.62 260 SER A O 1
ATOM 2090 N N . LEU A 1 261 ? -4.539 -9.180 -3.222 1.00 98.56 261 LEU A N 1
ATOM 2091 C CA . LEU A 1 261 ? -5.651 -8.675 -4.035 1.00 98.56 261 LEU A CA 1
ATOM 2092 C C . LEU A 1 261 ? -5.173 -8.197 -5.409 1.00 98.56 261 LEU A C 1
ATOM 2094 O O . LEU A 1 261 ? -5.973 -7.646 -6.161 1.00 98.56 261 LEU A O 1
ATOM 2098 N N . GLY A 1 262 ? -3.894 -8.397 -5.730 1.00 98.31 262 GLY A N 1
ATOM 2099 C CA . GLY A 1 262 ? -3.274 -7.966 -6.976 1.00 98.31 262 GLY A CA 1
ATOM 2100 C C . GLY A 1 262 ? -2.333 -6.783 -6.824 1.00 98.31 262 GLY A C 1
ATOM 2101 O O . GLY A 1 262 ? -1.745 -6.565 -5.760 1.00 98.31 262 GLY A O 1
ATOM 2102 N N . MET A 1 263 ? -2.157 -6.041 -7.914 1.00 98.69 263 MET A N 1
ATOM 2103 C CA . MET A 1 263 ? -1.178 -4.963 -8.004 1.00 98.69 263 MET A CA 1
ATOM 2104 C C . MET A 1 263 ? -1.761 -3.685 -8.598 1.00 98.69 263 MET A C 1
ATOM 2106 O O . MET A 1 263 ? -2.756 -3.708 -9.317 1.00 98.69 263 MET A O 1
ATOM 2110 N N . ASN A 1 264 ? -1.118 -2.559 -8.301 1.00 98.56 264 ASN A N 1
ATOM 2111 C CA . ASN A 1 264 ? -1.458 -1.246 -8.838 1.00 98.56 264 ASN A CA 1
ATOM 2112 C C . ASN A 1 264 ? -0.323 -0.679 -9.696 1.00 98.56 264 ASN A C 1
ATOM 2114 O O . ASN A 1 264 ? 0.849 -0.770 -9.324 1.00 98.56 264 ASN A O 1
ATOM 2118 N N . ALA A 1 265 ? -0.687 -0.069 -10.824 1.00 97.06 265 ALA A N 1
ATOM 2119 C CA . ALA A 1 265 ? 0.246 0.619 -11.695 1.00 97.06 265 ALA A CA 1
ATOM 2120 C C . ALA A 1 265 ? 0.531 2.058 -11.217 1.00 97.06 265 ALA A C 1
ATOM 2122 O O . ALA A 1 265 ? -0.364 2.897 -11.143 1.00 97.06 265 ALA A O 1
ATOM 2123 N N . GLY A 1 266 ? 1.801 2.388 -10.983 1.00 90.44 266 GLY A N 1
ATOM 2124 C CA . GLY A 1 266 ? 2.279 3.731 -10.654 1.00 90.44 266 GLY A CA 1
ATOM 2125 C C . GLY A 1 266 ? 2.940 4.431 -11.846 1.00 90.44 266 GLY A C 1
ATOM 2126 O O . GLY A 1 266 ? 3.489 3.798 -12.745 1.00 90.44 266 GLY A O 1
ATOM 2127 N N . ARG A 1 267 ? 2.937 5.772 -11.847 1.00 94.88 267 ARG A N 1
ATOM 2128 C CA . ARG A 1 267 ? 3.698 6.573 -12.829 1.00 94.88 267 ARG A CA 1
ATOM 2129 C C . ARG A 1 267 ? 4.912 7.244 -12.203 1.00 94.88 267 ARG A C 1
ATOM 2131 O O . ARG A 1 267 ? 6.032 7.007 -12.638 1.00 94.88 267 ARG A O 1
ATOM 2138 N N . TRP A 1 268 ? 4.699 8.119 -11.222 1.00 96.81 268 TRP A N 1
ATOM 2139 C CA . TRP A 1 268 ? 5.771 8.990 -10.734 1.00 96.81 268 TRP A CA 1
ATOM 2140 C C . TRP A 1 268 ? 6.838 8.241 -9.946 1.00 96.81 268 TRP A C 1
ATOM 2142 O O . TRP A 1 268 ? 8.010 8.394 -10.281 1.00 96.81 268 TRP A O 1
ATOM 2152 N N . ASP A 1 269 ? 6.450 7.392 -8.993 1.00 98.12 269 ASP A N 1
ATOM 2153 C CA . ASP A 1 269 ? 7.403 6.553 -8.260 1.00 98.12 269 ASP A CA 1
ATOM 2154 C C . ASP A 1 269 ? 8.116 5.553 -9.168 1.00 98.12 269 ASP A C 1
ATOM 2156 O O . ASP A 1 269 ? 9.324 5.364 -9.048 1.00 98.12 269 ASP A O 1
ATOM 2160 N N . TYR A 1 270 ? 7.414 5.000 -10.161 1.00 98.50 270 TYR A N 1
ATOM 2161 C CA . TYR A 1 270 ? 8.019 4.079 -11.120 1.00 98.50 270 TYR A CA 1
ATOM 2162 C C . TYR A 1 270 ? 9.115 4.751 -11.956 1.00 98.50 270 TYR A C 1
ATOM 2164 O O . TYR A 1 270 ? 10.234 4.245 -12.057 1.00 98.50 270 TYR A O 1
ATOM 2172 N N . ILE A 1 271 ? 8.830 5.939 -12.503 1.00 97.94 271 ILE A N 1
ATOM 2173 C CA . ILE A 1 271 ? 9.812 6.744 -13.243 1.00 97.94 271 ILE A CA 1
ATOM 2174 C C . ILE A 1 271 ? 10.956 7.174 -12.318 1.00 97.94 271 ILE A C 1
ATOM 2176 O O . ILE A 1 271 ? 12.121 7.097 -12.705 1.00 97.94 271 ILE A O 1
ATOM 2180 N N . PHE A 1 272 ? 10.643 7.601 -11.093 1.00 98.44 272 PHE A N 1
ATOM 2181 C CA . PHE A 1 272 ? 11.649 7.937 -10.088 1.00 98.44 272 PHE A CA 1
ATOM 2182 C C . PHE A 1 272 ? 12.572 6.748 -9.806 1.00 98.44 272 PHE A C 1
ATOM 2184 O O . PHE A 1 272 ? 13.791 6.902 -9.823 1.00 98.44 272 PHE A O 1
ATOM 2191 N N . SER A 1 273 ? 12.015 5.554 -9.616 1.00 98.38 273 SER A N 1
ATOM 2192 C CA . SER A 1 273 ? 12.764 4.324 -9.388 1.00 98.38 273 SER A CA 1
ATOM 2193 C C . SER A 1 273 ? 13.624 3.951 -10.595 1.00 98.38 273 SER A C 1
ATOM 2195 O O . SER A 1 273 ? 14.799 3.620 -10.424 1.00 98.38 273 SER A O 1
ATOM 2197 N N . ALA A 1 274 ? 13.094 4.092 -11.814 1.00 97.50 274 ALA A N 1
ATOM 2198 C CA . ALA A 1 274 ? 13.844 3.885 -13.049 1.00 97.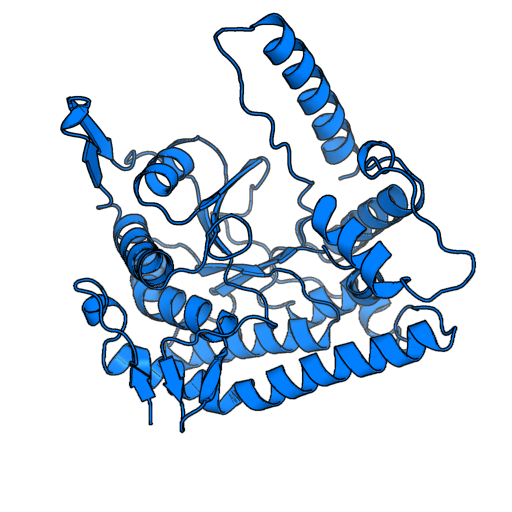50 274 ALA A CA 1
ATOM 2199 C C . ALA A 1 274 ? 15.065 4.814 -13.135 1.00 97.50 274 ALA A C 1
ATOM 2201 O O . ALA A 1 274 ? 16.171 4.338 -13.392 1.00 97.50 274 ALA A O 1
ATOM 2202 N N . ILE A 1 275 ? 14.895 6.105 -12.834 1.00 97.56 275 ILE A N 1
ATOM 2203 C CA . ILE A 1 275 ? 15.997 7.076 -12.772 1.00 97.56 275 ILE A CA 1
ATOM 2204 C C . ILE A 1 275 ? 16.982 6.704 -11.654 1.00 97.56 275 ILE A C 1
ATOM 2206 O O . ILE A 1 275 ? 18.185 6.637 -11.889 1.00 97.56 275 ILE A O 1
ATOM 2210 N N . LYS A 1 276 ? 16.486 6.419 -10.443 1.00 97.81 276 LYS A N 1
ATOM 2211 C CA . LYS A 1 276 ? 17.294 6.086 -9.257 1.00 97.81 276 LYS A CA 1
ATOM 2212 C C . LYS A 1 276 ? 18.194 4.877 -9.504 1.00 97.81 276 LYS A C 1
ATOM 2214 O O . LYS A 1 276 ? 19.376 4.921 -9.156 1.00 97.81 276 LYS A O 1
ATOM 2219 N N . ARG A 1 277 ? 17.632 3.810 -10.080 1.00 97.62 277 ARG A N 1
ATOM 2220 C CA . ARG A 1 277 ? 18.325 2.540 -10.328 1.00 97.62 277 ARG A CA 1
ATOM 2221 C C . ARG A 1 277 ? 19.362 2.668 -11.439 1.00 97.62 277 ARG A C 1
ATOM 2223 O O . ARG A 1 277 ? 20.435 2.100 -11.293 1.00 97.62 277 ARG A O 1
ATOM 2230 N N . HIS A 1 278 ? 19.103 3.482 -12.464 1.00 96.50 278 HIS A N 1
ATOM 2231 C CA . HIS A 1 278 ? 20.017 3.676 -13.597 1.00 96.50 278 HIS A CA 1
ATOM 2232 C C . HIS A 1 278 ? 20.896 4.934 -13.505 1.00 96.50 278 HIS A C 1
ATOM 2234 O O . HIS A 1 278 ? 21.543 5.296 -14.481 1.00 96.50 278 HIS A O 1
ATOM 2240 N N . ARG A 1 279 ? 20.955 5.609 -12.350 1.00 95.56 279 ARG A N 1
ATOM 2241 C CA . ARG A 1 279 ? 21.636 6.911 -12.188 1.00 95.56 279 ARG A CA 1
ATOM 2242 C C . ARG A 1 279 ? 23.115 6.939 -12.607 1.00 95.56 279 ARG A C 1
ATOM 2244 O O . ARG A 1 279 ? 23.619 8.008 -12.928 1.00 95.56 279 ARG A O 1
ATOM 2251 N N . ASN A 1 280 ? 23.791 5.789 -12.569 1.00 95.00 280 ASN A N 1
ATOM 2252 C CA . ASN A 1 280 ? 25.207 5.628 -12.909 1.00 95.00 280 ASN A CA 1
ATOM 2253 C C . ASN A 1 280 ? 25.418 4.762 -14.166 1.00 95.00 280 ASN A C 1
ATOM 2255 O O . ASN A 1 280 ? 26.552 4.413 -14.482 1.00 95.00 280 ASN A O 1
ATOM 2259 N N . VAL A 1 281 ? 24.347 4.401 -14.880 1.00 94.19 281 VAL A N 1
ATOM 2260 C CA . VAL A 1 281 ? 24.436 3.569 -16.084 1.00 94.19 281 VAL A CA 1
ATOM 2261 C C . VAL A 1 281 ? 24.695 4.470 -17.287 1.00 94.19 281 VAL A C 1
ATOM 2263 O O . VAL A 1 281 ? 23.849 5.277 -17.679 1.00 94.19 281 VAL A O 1
ATOM 2266 N N . GLU A 1 282 ? 25.882 4.340 -17.878 1.00 92.31 282 GLU A N 1
ATOM 2267 C CA . GLU A 1 282 ? 26.283 5.134 -19.037 1.00 92.31 282 GLU A CA 1
ATOM 2268 C C . GLU A 1 282 ? 25.293 4.956 -20.202 1.00 92.31 282 GLU A C 1
ATOM 2270 O O . GLU A 1 282 ? 24.881 3.847 -20.540 1.00 92.31 282 GLU A O 1
ATOM 2275 N N . GLY A 1 283 ? 24.883 6.070 -20.812 1.00 90.25 283 GLY A N 1
ATOM 2276 C CA . GLY A 1 283 ? 23.944 6.076 -21.937 1.00 90.25 283 GLY A CA 1
ATOM 2277 C C . GLY A 1 283 ? 22.459 6.005 -21.560 1.00 90.25 283 GLY A C 1
ATOM 2278 O O . GLY A 1 283 ? 21.619 6.187 -22.441 1.00 90.25 283 GLY A O 1
ATOM 2279 N N . VAL A 1 284 ? 22.105 5.818 -20.282 1.00 93.38 284 VAL A N 1
ATOM 2280 C CA . VAL A 1 284 ? 20.705 5.851 -19.827 1.00 93.38 284 VAL A CA 1
ATOM 2281 C C . VAL A 1 284 ? 20.353 7.249 -19.321 1.00 93.38 284 VAL A C 1
ATOM 2283 O O . VAL A 1 284 ? 20.665 7.627 -18.195 1.00 93.38 284 VAL A O 1
ATOM 2286 N N . ILE A 1 285 ? 19.684 8.036 -20.168 1.00 93.69 285 ILE A N 1
ATOM 2287 C CA . ILE A 1 285 ? 19.242 9.402 -19.856 1.00 93.69 285 ILE A CA 1
ATOM 2288 C C . ILE A 1 285 ? 17.732 9.496 -20.063 1.00 93.69 285 ILE A C 1
ATOM 2290 O O . ILE A 1 285 ? 17.209 9.112 -21.109 1.00 93.69 285 ILE A O 1
ATOM 2294 N N . PHE A 1 286 ? 17.033 10.038 -19.069 1.00 95.50 286 PHE A N 1
ATOM 2295 C CA . PHE A 1 286 ? 15.588 10.239 -19.121 1.00 95.50 286 PHE A CA 1
ATOM 2296 C C . PHE A 1 286 ? 15.253 11.660 -19.605 1.00 95.50 286 PHE A C 1
ATOM 2298 O O . PHE A 1 286 ? 15.917 12.611 -19.187 1.00 95.50 286 PHE A O 1
ATOM 2305 N N . PRO A 1 287 ? 14.235 11.832 -20.473 1.00 95.62 287 PRO A N 1
ATOM 2306 C CA . PRO A 1 287 ? 13.766 13.152 -20.888 1.00 95.62 287 PRO A CA 1
ATOM 2307 C C . PRO A 1 287 ? 12.967 13.831 -19.766 1.00 95.62 287 PRO A C 1
ATOM 2309 O O . PRO A 1 287 ? 12.770 13.271 -18.684 1.00 95.62 287 PRO A O 1
ATOM 2312 N N . ASP A 1 288 ? 12.437 15.025 -20.047 1.00 96.56 288 ASP A N 1
ATOM 2313 C CA . ASP A 1 288 ? 11.499 15.691 -19.146 1.00 96.56 288 ASP A CA 1
ATOM 2314 C C . ASP A 1 288 ? 10.374 14.739 -18.729 1.00 96.56 288 ASP A C 1
ATOM 2316 O O . ASP A 1 288 ? 9.699 14.127 -19.560 1.00 96.56 288 ASP A O 1
ATOM 2320 N N . ARG A 1 289 ? 10.113 14.665 -17.422 1.00 93.81 289 ARG A N 1
ATOM 2321 C CA . ARG A 1 289 ? 9.134 13.733 -16.839 1.00 93.81 289 ARG A CA 1
ATOM 2322 C C . ARG A 1 289 ? 7.723 13.852 -17.439 1.00 93.81 289 ARG A C 1
ATOM 2324 O O . ARG A 1 289 ? 6.957 12.893 -17.418 1.00 93.81 289 ARG A O 1
ATOM 2331 N N . SER A 1 290 ? 7.362 15.021 -17.974 1.00 91.56 290 SER A N 1
ATOM 2332 C CA . SER A 1 290 ? 6.083 15.252 -18.658 1.00 91.56 290 SER A CA 1
ATOM 2333 C C . SER A 1 290 ? 5.965 14.475 -19.973 1.00 91.56 290 SER A C 1
ATOM 2335 O O . SER A 1 290 ? 4.856 14.079 -20.329 1.00 91.56 290 SER A O 1
ATOM 2337 N N . GLN A 1 291 ? 7.088 14.214 -20.651 1.00 94.12 291 GLN A N 1
ATOM 2338 C CA . GLN A 1 291 ? 7.170 13.451 -21.901 1.00 94.12 291 GLN A CA 1
ATOM 2339 C C . GLN A 1 291 ? 7.124 11.934 -21.664 1.00 94.12 291 GLN A C 1
ATOM 2341 O O . GLN A 1 291 ? 6.789 11.175 -22.568 1.00 94.12 291 GLN A O 1
ATOM 2346 N N . ILE A 1 292 ? 7.413 11.482 -20.440 1.00 95.31 292 ILE A N 1
ATOM 2347 C CA . ILE A 1 292 ? 7.346 10.071 -20.043 1.00 95.31 292 ILE A CA 1
ATOM 2348 C C . ILE A 1 292 ? 5.896 9.726 -19.672 1.00 95.31 292 ILE A C 1
ATOM 2350 O O . ILE A 1 292 ? 5.522 9.671 -18.497 1.00 95.31 292 ILE A O 1
ATOM 2354 N N . THR A 1 293 ? 5.030 9.612 -20.679 1.00 93.44 293 THR A N 1
ATOM 2355 C CA . THR A 1 293 ? 3.618 9.209 -20.533 1.00 93.44 293 THR A CA 1
ATOM 2356 C C . THR A 1 293 ? 3.485 7.696 -20.337 1.00 93.44 293 THR A C 1
ATOM 2358 O O . THR A 1 293 ? 4.428 6.952 -20.580 1.00 93.44 293 THR A O 1
ATOM 2361 N N . MET A 1 294 ? 2.295 7.209 -19.963 1.00 93.62 294 MET A N 1
ATOM 2362 C CA . MET A 1 294 ? 2.037 5.759 -19.858 1.00 93.62 294 MET A CA 1
ATOM 2363 C C . MET A 1 294 ? 2.135 5.015 -21.204 1.00 93.62 294 MET A C 1
ATOM 2365 O O . MET A 1 294 ? 2.103 3.793 -21.234 1.00 93.62 294 MET A O 1
ATOM 2369 N N . THR A 1 295 ? 2.252 5.736 -22.323 1.00 92.94 295 THR A N 1
ATOM 2370 C CA . THR A 1 295 ? 2.279 5.167 -23.678 1.00 92.94 295 THR A CA 1
ATOM 2371 C C . THR A 1 295 ? 3.686 5.018 -24.255 1.00 92.94 295 THR A C 1
ATOM 2373 O O . THR A 1 295 ? 3.825 4.477 -25.351 1.00 92.94 295 THR A O 1
ATOM 2376 N N . VAL A 1 296 ? 4.731 5.511 -23.577 1.00 96.44 296 VAL A N 1
ATOM 2377 C CA . VAL A 1 296 ? 6.115 5.288 -24.032 1.00 96.44 296 VAL A CA 1
ATOM 2378 C C . VAL A 1 296 ? 6.495 3.809 -23.860 1.00 96.44 296 VAL A C 1
ATOM 2380 O O . VAL A 1 296 ? 5.951 3.160 -22.964 1.00 96.44 296 VAL A O 1
ATOM 2383 N N . PRO A 1 297 ? 7.426 3.256 -24.664 1.00 97.31 297 PRO A N 1
ATOM 2384 C CA . PRO A 1 297 ? 7.605 1.805 -24.774 1.00 97.31 297 PRO A CA 1
ATOM 2385 C C . PRO A 1 297 ? 7.789 1.058 -23.447 1.00 97.31 297 PRO A C 1
ATOM 2387 O O . PRO A 1 297 ? 7.101 0.070 -23.218 1.00 97.31 297 PRO A O 1
ATOM 2390 N N . PHE A 1 298 ? 8.657 1.536 -22.549 1.00 96.44 298 PHE A N 1
ATOM 2391 C CA . PHE A 1 298 ? 8.913 0.832 -21.287 1.00 96.44 298 PHE A CA 1
ATOM 2392 C C . PHE A 1 298 ? 7.747 0.939 -20.289 1.00 96.44 298 PHE A C 1
ATOM 2394 O O . PHE A 1 298 ? 7.467 -0.029 -19.596 1.00 96.44 298 PHE A O 1
ATOM 2401 N N . MET A 1 299 ? 7.024 2.069 -20.254 1.00 97.56 299 MET A N 1
ATOM 2402 C CA . MET A 1 299 ? 5.823 2.227 -19.414 1.00 97.56 299 MET A CA 1
ATOM 2403 C C . MET A 1 299 ? 4.665 1.365 -19.927 1.00 97.56 299 MET A C 1
ATOM 2405 O O . MET A 1 299 ? 3.898 0.806 -19.142 1.00 97.56 299 MET A O 1
ATOM 2409 N N . LYS A 1 300 ? 4.554 1.240 -21.253 1.00 96.81 300 LYS A N 1
ATOM 2410 C CA . LYS A 1 300 ? 3.585 0.355 -21.891 1.00 96.81 300 LYS A CA 1
ATOM 2411 C C . LYS A 1 300 ? 3.897 -1.112 -21.572 1.00 96.81 300 LYS A C 1
ATOM 2413 O O . LYS A 1 300 ? 3.022 -1.804 -21.074 1.00 96.81 300 LYS A O 1
ATOM 2418 N N . ALA A 1 301 ? 5.141 -1.554 -21.770 1.00 97.81 301 ALA A N 1
ATOM 2419 C CA . ALA A 1 301 ? 5.558 -2.923 -21.451 1.00 97.81 301 ALA A CA 1
ATOM 2420 C C . ALA A 1 301 ? 5.341 -3.263 -19.967 1.00 97.81 301 ALA A C 1
ATOM 2422 O O . ALA A 1 301 ? 4.833 -4.329 -19.642 1.00 97.81 301 ALA A O 1
ATOM 2423 N N . TYR A 1 302 ? 5.670 -2.326 -19.077 1.00 97.50 302 TYR A N 1
ATOM 2424 C CA . TYR A 1 302 ? 5.410 -2.421 -17.642 1.00 97.50 302 TYR A CA 1
ATOM 2425 C C . TYR A 1 302 ? 3.930 -2.682 -17.317 1.00 97.50 302 TYR A C 1
ATOM 2427 O O . TYR A 1 302 ? 3.614 -3.588 -16.548 1.00 97.50 302 TYR A O 1
ATOM 2435 N N . THR A 1 303 ? 3.020 -1.906 -17.908 1.00 97.25 303 THR A N 1
ATOM 2436 C CA . THR A 1 303 ? 1.581 -2.041 -17.638 1.00 97.25 303 THR A CA 1
ATOM 2437 C C . THR A 1 303 ? 0.973 -3.276 -18.296 1.00 97.25 303 THR A C 1
ATOM 2439 O O . THR A 1 303 ? 0.158 -3.942 -17.666 1.00 97.25 303 THR A O 1
ATOM 2442 N N . GLU A 1 304 ? 1.393 -3.631 -19.513 1.00 97.88 304 GLU A N 1
ATOM 2443 C CA . GLU A 1 304 ? 0.971 -4.874 -20.177 1.00 97.88 304 GLU A CA 1
ATOM 2444 C C . GLU A 1 304 ? 1.402 -6.107 -19.371 1.00 97.88 304 GLU A C 1
ATOM 2446 O O . GLU A 1 304 ? 0.574 -6.977 -19.106 1.00 97.88 304 GLU A O 1
ATOM 2451 N N . LEU A 1 305 ? 2.655 -6.144 -18.901 1.00 98.25 305 LEU A N 1
ATOM 2452 C CA . LEU A 1 305 ? 3.167 -7.249 -18.090 1.00 98.25 305 LEU A CA 1
ATOM 2453 C C . LEU A 1 305 ? 2.447 -7.358 -16.738 1.00 98.25 305 LEU A C 1
ATOM 2455 O O . LEU A 1 305 ? 2.153 -8.470 -16.296 1.00 98.25 305 LEU A O 1
ATOM 2459 N N . LEU A 1 306 ? 2.140 -6.228 -16.086 1.00 98.56 306 LEU A N 1
ATOM 2460 C CA . LEU A 1 306 ? 1.354 -6.211 -14.847 1.00 98.56 306 LEU A CA 1
ATOM 2461 C C . LEU A 1 306 ? -0.024 -6.838 -15.066 1.00 98.56 306 LEU A C 1
ATOM 2463 O O . LEU A 1 306 ? -0.413 -7.712 -14.291 1.00 98.56 306 LEU A O 1
ATOM 2467 N N . VAL A 1 307 ? -0.744 -6.411 -16.109 1.00 98.56 307 VAL A N 1
ATOM 2468 C CA . VAL A 1 307 ? -2.092 -6.910 -16.420 1.00 98.56 307 VAL A CA 1
ATOM 2469 C C . VAL A 1 307 ? -2.052 -8.402 -16.738 1.00 98.56 307 VAL A C 1
ATOM 2471 O O . VAL A 1 307 ? -2.793 -9.177 -16.135 1.00 98.56 307 VAL A O 1
ATOM 2474 N N . GLU A 1 308 ? -1.148 -8.819 -17.629 1.00 98.44 308 GLU A N 1
ATOM 2475 C CA . GLU A 1 308 ? -0.978 -10.224 -18.004 1.00 98.44 308 GLU A CA 1
ATOM 2476 C C . GLU A 1 308 ? -0.705 -11.097 -16.774 1.00 98.44 308 GLU A C 1
ATOM 2478 O O . GLU A 1 308 ? -1.398 -12.091 -16.549 1.00 98.44 308 GLU A O 1
ATOM 2483 N N . SER A 1 309 ? 0.253 -10.690 -15.938 1.00 98.50 309 SER A N 1
ATOM 2484 C CA . SER A 1 309 ? 0.661 -11.449 -14.754 1.00 98.50 309 SER A CA 1
ATOM 2485 C C . SER A 1 309 ? -0.448 -11.515 -13.702 1.00 98.50 309 SER A C 1
ATOM 2487 O O . SER A 1 309 ? -0.719 -12.586 -13.164 1.00 98.50 309 SER A O 1
ATOM 2489 N N . CYS A 1 310 ? -1.129 -10.400 -13.415 1.00 98.62 310 CYS A N 1
ATOM 2490 C CA . CYS A 1 310 ? -2.212 -10.381 -12.429 1.00 98.62 310 CYS A CA 1
ATOM 2491 C C . CYS A 1 310 ? -3.384 -11.260 -12.878 1.00 98.62 310 CYS A C 1
ATOM 2493 O O . CYS A 1 310 ? -3.841 -12.110 -12.113 1.00 98.62 310 CYS A O 1
ATOM 2495 N N . HIS A 1 311 ? -3.823 -11.128 -14.131 1.00 98.31 311 HIS A N 1
ATOM 2496 C CA . HIS A 1 311 ? -4.951 -11.899 -14.657 1.00 98.31 311 HIS A CA 1
ATOM 2497 C C . HIS A 1 311 ? -4.643 -13.383 -14.788 1.00 98.31 311 HIS A C 1
ATOM 2499 O O . HIS A 1 311 ? -5.489 -14.211 -14.449 1.00 98.31 311 HIS A O 1
ATOM 2505 N N . LYS A 1 312 ? -3.417 -13.733 -15.197 1.00 98.31 312 LYS A N 1
ATOM 2506 C CA . LYS A 1 312 ? -2.936 -15.118 -15.194 1.00 98.31 312 LYS A CA 1
ATOM 2507 C C . LYS A 1 312 ? -3.075 -15.763 -13.815 1.00 98.31 312 LYS A C 1
ATOM 2509 O O . LYS A 1 312 ? -3.302 -16.966 -13.748 1.00 98.31 312 LYS A O 1
ATOM 2514 N N . ARG A 1 313 ? -2.949 -14.986 -12.731 1.00 98.56 313 ARG A N 1
ATOM 2515 C CA . ARG A 1 313 ? -2.970 -15.458 -11.335 1.00 98.56 313 ARG A CA 1
ATOM 2516 C C . ARG A 1 313 ? -4.268 -15.156 -10.582 1.00 98.56 313 ARG A C 1
ATOM 2518 O O . ARG A 1 313 ? -4.313 -15.406 -9.379 1.00 98.56 313 ARG A O 1
ATOM 2525 N N . GLY A 1 314 ? -5.300 -14.644 -11.258 1.00 97.81 314 GLY A N 1
ATOM 2526 C CA . GLY A 1 314 ? -6.609 -14.377 -10.652 1.00 97.81 314 GLY A CA 1
ATOM 2527 C C . GLY A 1 314 ? -6.617 -13.181 -9.696 1.00 97.81 314 GLY A C 1
ATOM 2528 O O . GLY A 1 314 ? -7.476 -13.092 -8.821 1.00 97.81 314 GLY A O 1
ATOM 2529 N N . ALA A 1 315 ? -5.650 -12.275 -9.843 1.00 98.19 315 ALA A N 1
ATOM 2530 C CA . ALA A 1 315 ? -5.487 -11.082 -9.026 1.00 98.19 315 ALA A CA 1
ATOM 2531 C C . ALA A 1 315 ? -5.904 -9.821 -9.807 1.00 98.19 315 ALA A C 1
ATOM 2533 O O . ALA A 1 315 ? -5.878 -9.817 -11.039 1.00 98.19 315 ALA A O 1
ATOM 2534 N N . HIS A 1 316 ? -6.271 -8.735 -9.118 1.00 98.62 316 HIS A N 1
ATOM 2535 C CA . HIS A 1 316 ? -6.631 -7.493 -9.809 1.00 98.62 316 HIS A CA 1
ATOM 2536 C C . HIS A 1 316 ? -5.406 -6.760 -10.371 1.00 98.62 316 HIS A C 1
ATOM 2538 O O . HIS A 1 316 ? -4.360 -6.679 -9.726 1.00 98.62 316 HIS A O 1
ATOM 2544 N N . ALA A 1 317 ? -5.576 -6.152 -11.541 1.00 98.50 317 ALA A N 1
ATOM 2545 C CA . ALA A 1 317 ? -4.666 -5.164 -12.102 1.00 98.50 317 ALA A CA 1
ATOM 2546 C C . ALA A 1 317 ? -5.312 -3.773 -11.997 1.00 98.50 317 ALA A C 1
ATOM 2548 O O . ALA A 1 317 ? -6.220 -3.439 -12.749 1.00 98.50 317 ALA A O 1
ATOM 2549 N N . ILE A 1 318 ? -4.883 -2.956 -11.034 1.00 98.19 318 ILE A N 1
ATOM 2550 C CA . ILE A 1 318 ? -5.444 -1.615 -10.826 1.00 98.19 318 ILE A CA 1
ATOM 2551 C C . ILE A 1 318 ? -4.631 -0.584 -11.618 1.00 98.19 318 ILE A C 1
ATOM 2553 O O . ILE A 1 318 ? -3.408 -0.517 -11.498 1.00 98.19 318 ILE A O 1
ATOM 2557 N N . GLY A 1 319 ? -5.316 0.243 -12.411 1.00 95.81 319 GLY A N 1
ATOM 2558 C CA . GLY A 1 319 ? -4.711 1.317 -13.205 1.00 95.81 319 GLY A CA 1
ATOM 2559 C C . GLY A 1 319 ? -4.116 2.472 -12.382 1.00 95.81 319 GLY A C 1
ATOM 2560 O O . GLY A 1 319 ? -4.165 2.495 -11.151 1.00 95.81 319 GLY A O 1
ATOM 2561 N N . GLY A 1 320 ? -3.552 3.467 -13.073 1.00 90.50 320 GLY A N 1
ATOM 2562 C CA . GLY A 1 320 ? -2.818 4.564 -12.440 1.00 90.50 320 GLY A CA 1
ATOM 2563 C C . GLY A 1 320 ? -3.683 5.703 -11.901 1.00 90.50 320 GLY A C 1
ATOM 2564 O O . GLY A 1 320 ? -4.902 5.739 -12.036 1.00 90.50 320 GLY A O 1
ATOM 2565 N N . MET A 1 321 ? -3.045 6.704 -11.297 1.00 92.31 321 MET A N 1
ATOM 2566 C CA . MET A 1 321 ? -3.733 7.866 -10.720 1.00 92.31 321 MET A CA 1
ATOM 2567 C C . MET A 1 321 ? -4.135 8.913 -11.774 1.00 92.31 321 MET A C 1
ATOM 2569 O O . MET A 1 321 ? -3.349 9.263 -12.655 1.00 92.31 321 MET A O 1
ATOM 2573 N N . SER A 1 322 ? -5.317 9.515 -11.597 1.00 90.12 322 SER A N 1
ATOM 2574 C CA . SER A 1 322 ? -5.663 10.824 -12.166 1.00 90.12 322 SER A CA 1
ATOM 2575 C C . SER A 1 322 ? -5.816 11.856 -11.045 1.00 90.12 322 SER A C 1
ATOM 2577 O O . SER A 1 322 ? -6.805 11.855 -10.320 1.00 90.12 322 SER A O 1
ATOM 2579 N N . ALA A 1 323 ? -4.836 12.752 -10.908 1.00 87.81 323 ALA A N 1
ATOM 2580 C CA . ALA A 1 323 ? -4.748 13.699 -9.788 1.00 87.81 323 ALA A CA 1
ATOM 2581 C C . ALA A 1 323 ? -5.358 15.085 -10.085 1.00 87.81 323 ALA A C 1
ATOM 2583 O O . ALA A 1 323 ? -5.037 16.070 -9.417 1.00 87.81 323 ALA A O 1
ATOM 2584 N N . PHE A 1 324 ? -6.177 15.209 -11.131 1.00 88.06 324 PHE A N 1
ATOM 2585 C CA . PHE A 1 324 ? -6.747 16.501 -11.504 1.00 88.06 324 PHE A CA 1
ATOM 2586 C C . PHE A 1 324 ? -7.811 16.956 -10.494 1.00 88.06 324 PHE A C 1
ATOM 2588 O O . PHE A 1 324 ? -8.753 16.222 -10.204 1.00 88.06 324 PHE A O 1
ATOM 2595 N N . ILE A 1 325 ? -7.695 18.196 -10.009 1.00 88.06 325 ILE A N 1
ATOM 2596 C CA . ILE A 1 325 ? -8.689 18.827 -9.132 1.00 88.06 325 ILE A CA 1
ATOM 2597 C C . ILE A 1 325 ? -9.579 19.748 -9.983 1.00 88.06 325 ILE A C 1
ATOM 2599 O O . ILE A 1 325 ? -9.078 20.753 -10.496 1.00 88.06 325 ILE A O 1
ATOM 2603 N N . PRO A 1 326 ? -10.892 19.466 -10.114 1.00 86.81 326 PRO A N 1
ATOM 2604 C CA . PRO A 1 326 ? -11.812 20.304 -10.877 1.00 86.81 326 PRO A CA 1
ATOM 2605 C C . PRO A 1 326 ? -11.851 21.750 -10.381 1.00 86.81 326 PRO A C 1
ATOM 2607 O O . PRO A 1 326 ? -12.008 22.012 -9.184 1.00 86.81 326 PRO A O 1
ATOM 2610 N N . ASN A 1 327 ? -11.782 22.705 -11.308 1.00 87.94 327 ASN A N 1
ATOM 2611 C CA . ASN A 1 327 ? -11.830 24.127 -10.995 1.00 87.94 327 ASN A CA 1
ATOM 2612 C C . ASN A 1 327 ? -13.164 24.730 -11.440 1.00 87.94 327 ASN A C 1
ATOM 2614 O O . ASN A 1 327 ? -13.365 25.063 -12.602 1.00 87.94 327 ASN A O 1
ATOM 2618 N N . ARG A 1 328 ? -14.067 24.967 -10.484 1.00 85.62 328 ARG A N 1
ATOM 2619 C CA . ARG A 1 328 ? -15.383 25.575 -10.763 1.00 85.62 328 ARG A CA 1
ATOM 2620 C C . ARG A 1 328 ? -15.310 26.991 -11.344 1.00 85.62 328 ARG A C 1
ATOM 2622 O O . ARG A 1 328 ? -16.297 27.451 -11.903 1.00 85.62 328 ARG A O 1
ATOM 2629 N N . LYS A 1 329 ? -14.189 27.699 -11.166 1.00 90.94 329 LYS A N 1
ATOM 2630 C CA . LYS A 1 329 ? -13.984 29.049 -11.715 1.00 90.94 329 LYS A CA 1
ATOM 2631 C C . LYS A 1 329 ? -13.468 29.029 -13.156 1.00 90.94 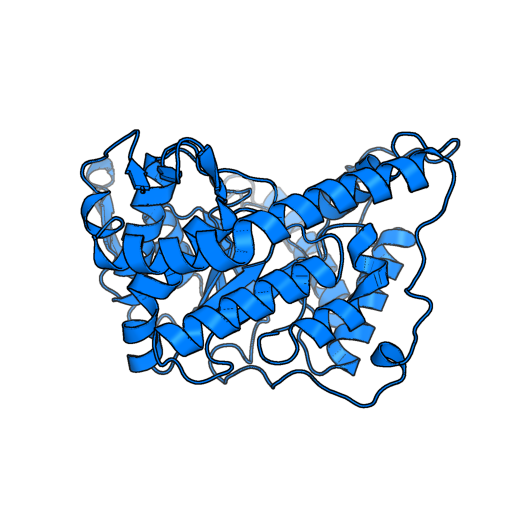329 LYS A C 1
ATOM 2633 O O . LYS A 1 329 ? -13.464 30.078 -13.786 1.00 90.94 329 LYS A O 1
ATOM 2638 N N . ASP A 1 330 ? -13.039 27.867 -13.643 1.00 90.88 330 ASP A N 1
ATOM 2639 C CA . ASP A 1 330 ? -12.507 27.668 -14.988 1.00 90.88 330 ASP A CA 1
ATOM 2640 C C . ASP A 1 330 ? -13.090 26.368 -15.586 1.00 90.88 330 ASP A C 1
ATOM 2642 O O . ASP A 1 330 ? -12.476 25.291 -15.514 1.00 90.88 330 ASP A O 1
ATOM 2646 N N . PRO A 1 331 ? -14.342 26.431 -16.079 1.00 91.19 331 PRO A N 1
ATOM 2647 C CA . PRO A 1 331 ? -15.050 25.252 -16.564 1.00 91.19 331 PRO A CA 1
ATOM 2648 C C . PRO A 1 331 ? -14.397 24.649 -17.813 1.00 91.19 331 PRO A C 1
ATOM 2650 O O . PRO A 1 331 ? -14.386 23.428 -17.934 1.00 91.19 331 PRO A O 1
ATOM 2653 N N . GLU A 1 332 ? -13.791 25.459 -18.685 1.00 92.12 332 GLU A N 1
ATOM 2654 C CA . GLU A 1 332 ? -13.131 24.981 -19.909 1.00 92.12 332 GLU A CA 1
ATOM 2655 C C . GLU A 1 332 ? -11.901 24.119 -19.589 1.00 92.12 332 GLU A C 1
ATOM 2657 O O . GLU A 1 332 ? -11.720 23.039 -20.159 1.00 92.12 332 GLU A O 1
ATOM 2662 N N . VAL A 1 333 ? -11.076 24.538 -18.618 1.00 90.25 333 VAL A N 1
ATOM 2663 C CA . VAL A 1 333 ? -9.945 23.721 -18.142 1.00 90.25 333 VAL A CA 1
ATOM 2664 C C . VAL A 1 333 ? -10.432 22.410 -17.526 1.00 90.25 333 VAL A C 1
ATOM 2666 O O . VAL A 1 333 ? -9.810 21.365 -17.726 1.00 90.25 333 VAL A O 1
ATOM 2669 N N . THR A 1 334 ? -11.550 22.449 -16.799 1.00 90.94 334 THR A N 1
ATOM 2670 C CA . THR A 1 334 ? -12.149 21.257 -16.185 1.00 90.94 334 THR A CA 1
ATOM 2671 C C . THR A 1 334 ? -12.680 20.281 -17.234 1.00 90.94 334 THR A C 1
ATOM 2673 O O . THR A 1 334 ? -12.430 19.083 -17.126 1.00 90.94 334 THR A O 1
ATOM 2676 N N . GLU A 1 335 ? -13.357 20.774 -18.269 1.00 92.62 335 GLU A N 1
ATOM 2677 C CA . GLU A 1 335 ? -13.898 19.947 -19.351 1.00 92.62 335 GLU A CA 1
ATOM 2678 C C . GLU A 1 335 ? -12.782 19.252 -20.139 1.00 92.62 335 GLU A C 1
ATOM 2680 O O . GLU A 1 335 ? -12.792 18.028 -20.282 1.00 92.62 335 GLU A O 1
ATOM 2685 N N . LYS A 1 336 ? -11.737 19.995 -20.523 1.00 91.44 336 LYS A N 1
ATOM 2686 C CA . LYS A 1 336 ? -10.555 19.421 -21.184 1.00 91.44 336 LYS A CA 1
ATOM 2687 C C . LYS A 1 336 ? -9.855 18.373 -20.317 1.00 91.44 336 LYS A C 1
ATOM 2689 O O . LYS A 1 336 ? -9.361 17.362 -20.818 1.00 91.44 336 LYS A O 1
ATOM 2694 N N . ALA A 1 337 ? -9.780 18.605 -19.009 1.00 90.44 337 ALA A N 1
ATOM 2695 C CA . ALA A 1 337 ? -9.215 17.625 -18.097 1.00 90.44 337 ALA A CA 1
ATOM 2696 C C . ALA A 1 337 ? -10.074 16.356 -18.034 1.00 90.44 337 ALA A C 1
ATOM 2698 O O . ALA A 1 337 ? -9.514 15.266 -18.091 1.00 90.44 337 ALA A O 1
ATOM 2699 N N . PHE A 1 338 ? -11.405 16.466 -17.992 1.00 93.44 338 PHE A N 1
ATOM 2700 C CA . PHE A 1 338 ? -12.296 15.303 -18.022 1.00 93.44 338 PHE A CA 1
ATOM 2701 C C . PHE A 1 338 ? -12.161 14.476 -19.298 1.00 93.44 338 PHE A C 1
ATOM 2703 O O . PHE A 1 338 ? -12.166 13.249 -19.213 1.00 93.44 338 PHE A O 1
ATOM 2710 N N . GLU A 1 339 ? -11.970 15.104 -20.458 1.00 94.25 339 GLU A N 1
ATOM 2711 C CA . GLU A 1 339 ? -11.666 14.376 -21.694 1.00 94.25 339 GLU A CA 1
ATOM 2712 C C . GLU A 1 339 ? -10.356 13.588 -21.586 1.00 94.25 339 GLU A C 1
ATOM 2714 O O . GLU A 1 339 ? -10.312 12.409 -21.940 1.00 94.25 339 GLU A O 1
ATOM 2719 N N . ASN A 1 340 ? -9.303 14.199 -21.034 1.00 90.06 340 ASN A N 1
ATOM 2720 C CA . ASN A 1 340 ? -8.028 13.514 -20.814 1.00 90.06 340 ASN A CA 1
ATOM 2721 C C . ASN A 1 340 ? -8.175 12.341 -19.839 1.00 90.06 340 ASN A C 1
ATOM 2723 O O . ASN A 1 340 ? -7.707 11.247 -20.143 1.00 90.06 340 ASN A O 1
ATOM 2727 N N . VAL A 1 341 ? -8.880 12.537 -18.716 1.00 94.19 341 VAL A N 1
ATOM 2728 C CA . VAL A 1 341 ? -9.173 11.457 -17.761 1.00 94.19 341 VAL A CA 1
ATOM 2729 C C . VAL A 1 341 ? -9.929 10.334 -18.457 1.00 94.19 341 VAL A C 1
ATOM 2731 O O . VAL A 1 341 ? -9.528 9.182 -18.354 1.00 94.19 341 VAL A O 1
ATOM 2734 N N . LYS A 1 342 ? -10.984 10.649 -19.212 1.00 95.19 342 LYS A N 1
ATOM 2735 C CA . LYS A 1 342 ? -11.768 9.647 -19.939 1.00 95.19 342 LYS A CA 1
ATOM 2736 C C . LYS A 1 342 ? -10.904 8.845 -20.910 1.00 95.19 342 LYS A C 1
ATOM 2738 O O . LYS A 1 342 ? -11.020 7.626 -20.938 1.00 95.19 342 LYS A O 1
ATOM 2743 N N . ASN A 1 343 ? -10.042 9.503 -21.682 1.00 93.75 343 ASN A N 1
ATOM 2744 C CA . ASN A 1 343 ? -9.166 8.834 -22.645 1.00 93.75 343 ASN A CA 1
ATOM 2745 C C . ASN A 1 343 ? -8.119 7.951 -21.950 1.00 93.75 343 ASN A C 1
ATOM 2747 O O . ASN A 1 343 ? -7.897 6.816 -22.373 1.00 93.75 343 ASN A O 1
ATOM 2751 N N . ASP A 1 344 ? -7.512 8.440 -20.866 1.00 92.62 344 ASP A N 1
ATOM 2752 C CA . ASP A 1 344 ? -6.556 7.664 -20.074 1.00 92.62 344 ASP A CA 1
ATOM 2753 C C . ASP A 1 344 ? -7.216 6.442 -19.424 1.00 92.62 344 ASP A C 1
ATOM 2755 O O . ASP A 1 344 ? -6.664 5.345 -19.494 1.00 92.62 344 ASP A O 1
ATOM 2759 N N . LYS A 1 345 ? -8.419 6.604 -18.861 1.00 95.81 345 LYS A N 1
ATOM 2760 C CA . LYS A 1 345 ? -9.176 5.514 -18.228 1.00 95.81 345 LYS A CA 1
ATOM 2761 C C . LYS A 1 345 ? -9.763 4.524 -19.221 1.00 95.81 345 LYS A C 1
ATOM 2763 O O . LYS A 1 345 ? -9.783 3.334 -18.934 1.00 95.81 345 LYS A O 1
ATOM 2768 N N . LEU A 1 346 ? -10.168 4.978 -20.406 1.00 96.62 346 LEU A N 1
ATOM 2769 C CA . LEU A 1 346 ? -10.577 4.083 -21.486 1.00 96.62 346 LEU A CA 1
ATOM 2770 C C . LEU A 1 346 ? -9.407 3.212 -21.952 1.00 96.62 346 LEU A C 1
ATOM 2772 O O . LEU A 1 346 ? -9.605 2.025 -22.190 1.00 96.62 346 LEU A O 1
ATOM 2776 N N . ARG A 1 347 ? -8.195 3.776 -22.063 1.00 94.38 347 ARG A N 1
ATOM 2777 C CA . ARG A 1 347 ? -6.992 2.998 -22.392 1.00 94.38 347 ARG A CA 1
ATOM 2778 C C . ARG A 1 347 ? -6.734 1.927 -21.339 1.00 94.38 347 ARG A C 1
ATOM 2780 O O . ARG A 1 347 ? -6.577 0.778 -21.726 1.00 94.38 347 ARG A O 1
ATOM 2787 N N . GLU A 1 348 ? -6.695 2.305 -20.059 1.00 96.06 348 GLU A N 1
ATOM 2788 C CA . GLU A 1 348 ? -6.495 1.359 -18.950 1.00 96.06 348 GLU A CA 1
ATOM 2789 C C . GLU A 1 348 ? -7.539 0.239 -19.013 1.00 96.06 348 GLU A C 1
ATOM 2791 O O . GLU A 1 348 ? -7.168 -0.900 -19.240 1.00 96.06 348 GLU A O 1
ATOM 2796 N N . ALA A 1 349 ? -8.834 0.568 -19.015 1.00 96.19 349 ALA A N 1
ATOM 2797 C CA . ALA A 1 349 ? -9.905 -0.430 -19.076 1.00 96.19 349 ALA A CA 1
ATOM 2798 C C . ALA A 1 349 ? -9.890 -1.315 -20.342 1.00 96.19 349 ALA A C 1
ATOM 2800 O O . ALA A 1 349 ? -10.440 -2.412 -20.333 1.00 96.19 349 ALA A O 1
ATOM 2801 N N . THR A 1 350 ? -9.308 -0.843 -21.451 1.00 95.94 350 THR A N 1
ATOM 2802 C CA . THR A 1 350 ? -9.171 -1.636 -22.687 1.00 95.94 350 THR A CA 1
ATOM 2803 C C . THR A 1 350 ? -8.000 -2.618 -22.613 1.00 95.94 350 THR A C 1
ATOM 2805 O O . THR A 1 350 ? -8.027 -3.637 -23.299 1.00 95.94 350 THR A O 1
ATOM 2808 N N . MET A 1 351 ? -6.966 -2.320 -21.820 1.00 94.00 351 MET A N 1
ATOM 2809 C CA . MET A 1 351 ? -5.830 -3.226 -21.623 1.00 94.00 351 MET A CA 1
ATOM 2810 C C . MET A 1 351 ? -6.209 -4.447 -20.779 1.00 94.00 351 MET A C 1
ATOM 2812 O O . MET A 1 351 ? -5.613 -5.507 -20.961 1.00 94.00 351 MET A O 1
ATOM 2816 N N . GLY A 1 352 ? -7.214 -4.295 -19.918 1.00 92.25 352 GLY A N 1
ATOM 2817 C CA . GLY A 1 352 ? -7.564 -5.218 -18.841 1.00 92.25 352 GLY A CA 1
ATOM 2818 C C . GLY A 1 352 ? -7.417 -4.513 -17.503 1.00 92.25 352 GLY A C 1
ATOM 2819 O O . GLY A 1 352 ? -7.718 -5.176 -16.498 1.00 92.25 352 GLY A O 1
#

Foldseek 3Di:
DKDQQDDDPLQCVLPPPVLVVLLVVLCVPFQVVLVVVVVVVVVLLVCVLVPDDQAADPDCCLVPDDAFFDADDPLQNDQLFEAEAELDLQCLLCRLVVPGSAYEHECEDRDDVDVCSLSVSLVSLLCVLVQNRKDQPPVVRDIGGHDPPRSHHYEYEWYASPDFDPSMDDPNHTGGRRSSSVSSNCVSRVVSCVVVVAAHEYEHEDDQALSVLLSVQVSLVVSCVVVVNPFQSAAYEYEPLACNHLSHQSSSCVSCRRRYQAYEYEQPSHVVNVCVSCVNPPPDDDDPSVVRDCPPDVSVVSLLSRCVSQVSRNHDYHYYDDPDDADPVCVPVNVVSVVVVVVRSVVSVVSD

Secondary structure (DSSP, 8-state):
-EEES---TTGGGTS-HHHHHHHHHHHHHHHHHHHHHHHHHHHHHHHHHTTPPP---S--HHHHS---PPPPPGGGS--S-EEEEES-HHHHHHHHTS--SEEEEESSTTS---HHHHHHHHHHHHHHHTT--EEEEGGGTEEEE--TT--PEEEEEPPPTT-EEEEEEETTEEEEHHHHHHHHHHHHHHHHHHHTT--EEEEE----SHHHHHHHHHHHHHHHHHHTPPTT-EEEEEEE-STTGGGSHHHHHHHTTTTEEEEEE-SHHHHHHHHHHTTT-TT-----TTT--TTSHHHHHHHHHHHHHHHHTT-EEE---------TT-HHHHHHHHHHHHHHHHHHHHH-

Radius of gyration: 20.57 Å; chains: 1; bounding box: 54×53×52 Å

pLDDT: mean 96.6, std 3.11, range [80.38, 98.94]

Sequence (352 aa):
MFEITRETPNSSKILTEDALNFLGKFISAFEERRKQLLDDRENTQKSIDSGNFMSFPEDTSVRDGDWQVVPPPPDVA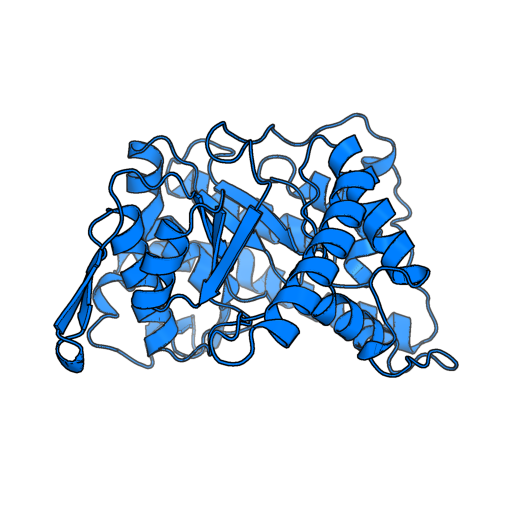QRHVEITGPVDRKMIINALNSGADVFMADFEDSTSPTWDNIIDGHNNLIDANNRVIELIDEARGKTYSLNPESQTSLFVRPRGLHLLEKNILFDGHPISASIFDFAMYVFHNHQNRLNAGLGIYFYIPKLENANESQLWDDMFTLAEDELGIPRSSIRATVLLETISASYEIEEMLYSLREHSLGMNAGRWDYIFSAIKRHRNVEGVIFPDRSQITMTVPFMKAYTELLVESCHKRGAHAIGGMSAFIPNRKDPEVTEKAFENVKNDKLREATMG